Protein AF-A0A661X524-F1 (afdb_monomer_lite)

Sequence (261 aa):
MKRIFTFFLILIFTILSYCSFPERKVPPHRKAIILRRMHLPQIVIKDGTNHQFTFTNKIAGFFVGNSHRYNTSSFEGWTVNEVHIFQDYRIFKNGRELNRQNIRLFRYLPFRSERVYKDGTLERLTLMDSTNALLIALKAPHADDYYELQLTGLKFKRDALPGPDVPVTIRKIQGMEGKFLRIDYLPARKKMNLFLLRLVNSASPDTLKPHYLAHLDTLILKRQKRFRRLLNQYPFRIKNQRLQNALEWALISMDALVTHQ

Radius of gyration: 26.34 Å; chains: 1; bounding box: 39×76×83 Å

Structure (mmCIF, N/CA/C/O backbone):
data_AF-A0A661X524-F1
#
_entry.id   AF-A0A661X524-F1
#
loop_
_atom_site.group_PDB
_atom_site.id
_atom_site.type_symbol
_atom_site.label_atom_id
_atom_site.label_alt_id
_atom_site.label_comp_id
_atom_site.label_asym_id
_atom_site.label_entity_id
_atom_site.label_seq_id
_atom_site.pdbx_PDB_ins_code
_atom_site.Cartn_x
_atom_site.Cartn_y
_atom_site.Cartn_z
_atom_site.occupancy
_atom_site.B_iso_or_equiv
_atom_site.auth_seq_id
_atom_site.auth_comp_id
_atom_site.auth_asym_id
_atom_site.auth_atom_id
_atom_site.pdbx_PDB_model_num
ATOM 1 N N . MET A 1 1 ? 18.584 57.543 -58.653 1.00 55.66 1 MET A N 1
ATOM 2 C CA . MET A 1 1 ? 18.839 56.837 -57.373 1.00 55.66 1 MET A CA 1
ATOM 3 C C . MET A 1 1 ? 17.638 56.080 -56.791 1.00 55.66 1 MET A C 1
ATOM 5 O O . MET A 1 1 ? 17.855 54.989 -56.291 1.00 55.66 1 MET A O 1
ATOM 9 N N . LYS A 1 2 ? 16.381 56.554 -56.889 1.00 52.53 2 LYS A N 1
ATOM 10 C CA . LYS A 1 2 ? 15.217 55.849 -56.294 1.00 52.53 2 LYS A CA 1
ATOM 11 C C . LYS A 1 2 ? 14.874 54.472 -56.906 1.00 52.53 2 LYS A C 1
ATOM 13 O O . LYS A 1 2 ? 14.453 53.595 -56.172 1.00 52.53 2 LYS A O 1
ATOM 18 N N . ARG A 1 3 ? 15.099 54.246 -58.211 1.00 53.16 3 ARG A N 1
ATOM 19 C CA . ARG A 1 3 ? 14.738 52.978 -58.893 1.00 53.16 3 ARG A CA 1
ATOM 20 C C . ARG A 1 3 ? 15.649 51.782 -58.571 1.00 53.16 3 ARG A C 1
ATOM 22 O O . ARG A 1 3 ? 15.189 50.650 -58.617 1.00 53.16 3 ARG A O 1
ATOM 29 N N . ILE A 1 4 ? 16.912 52.026 -58.213 1.00 63.81 4 ILE A N 1
ATOM 30 C CA . ILE A 1 4 ? 17.871 50.961 -57.857 1.00 63.81 4 ILE A CA 1
ATOM 31 C C . ILE A 1 4 ? 17.563 50.414 -56.455 1.00 63.81 4 ILE A C 1
ATOM 33 O O . ILE A 1 4 ? 17.643 49.211 -56.226 1.00 63.81 4 ILE A O 1
ATOM 37 N N . PHE A 1 5 ? 17.109 51.278 -55.543 1.00 63.59 5 PHE A N 1
ATOM 38 C CA . PHE A 1 5 ? 16.736 50.883 -54.185 1.00 63.59 5 PHE A CA 1
ATOM 39 C C . PHE A 1 5 ? 15.477 50.000 -54.159 1.00 63.59 5 PHE A C 1
ATOM 41 O O . PHE A 1 5 ? 15.410 49.036 -53.403 1.00 63.59 5 PHE A O 1
ATOM 48 N N . THR A 1 6 ? 14.502 50.270 -55.036 1.00 68.25 6 THR A N 1
ATOM 49 C CA . THR A 1 6 ? 13.283 49.450 -55.151 1.00 68.25 6 THR A CA 1
ATOM 50 C C . THR A 1 6 ? 13.585 48.047 -55.679 1.00 68.25 6 THR A C 1
ATOM 52 O O . THR A 1 6 ? 13.021 47.077 -55.185 1.00 68.25 6 THR A O 1
ATOM 55 N N . PHE A 1 7 ? 14.519 47.920 -56.627 1.00 68.06 7 PHE A N 1
ATOM 56 C CA . PHE A 1 7 ? 14.946 46.616 -57.143 1.00 68.06 7 PHE A CA 1
ATOM 57 C C . PHE A 1 7 ? 15.671 45.782 -56.082 1.00 68.06 7 PHE A C 1
ATOM 59 O O . PHE A 1 7 ? 15.417 44.586 -55.961 1.00 68.06 7 PHE A O 1
ATOM 66 N N . PHE A 1 8 ? 16.515 46.418 -55.265 1.00 69.44 8 PHE A N 1
ATOM 67 C CA . PHE A 1 8 ? 17.221 45.736 -54.178 1.00 69.44 8 PHE A CA 1
ATOM 68 C C . PHE A 1 8 ? 16.263 45.255 -53.075 1.00 69.44 8 PHE A C 1
ATOM 70 O O . PHE A 1 8 ? 16.421 44.154 -52.551 1.00 69.44 8 PHE A O 1
ATOM 77 N N . LEU A 1 9 ? 15.221 46.040 -52.771 1.00 67.31 9 LEU A N 1
ATOM 78 C CA . LEU A 1 9 ? 14.208 45.678 -51.777 1.00 67.31 9 LEU A CA 1
ATOM 79 C C . LEU A 1 9 ? 13.341 44.489 -52.233 1.00 67.31 9 LEU A C 1
ATOM 81 O O . LEU A 1 9 ? 13.049 43.601 -51.433 1.00 67.31 9 LEU A O 1
ATOM 85 N N . ILE A 1 10 ? 12.972 44.445 -53.520 1.00 69.44 10 ILE A N 1
ATOM 86 C CA . ILE A 1 10 ? 12.208 43.331 -54.106 1.00 69.44 10 ILE A CA 1
ATOM 87 C C . ILE A 1 10 ? 13.060 42.055 -54.128 1.00 69.44 10 ILE A C 1
ATOM 89 O O . ILE A 1 10 ? 12.566 40.992 -53.755 1.00 69.44 10 ILE A O 1
ATOM 93 N N . LEU A 1 11 ? 14.350 42.165 -54.469 1.00 67.75 11 LEU A N 1
ATOM 94 C CA . LEU A 1 11 ? 15.270 41.025 -54.492 1.00 67.75 11 LEU A CA 1
ATOM 95 C C . LEU A 1 11 ? 15.461 40.413 -53.090 1.00 67.75 11 LEU A C 1
ATOM 97 O O . LEU A 1 11 ? 15.407 39.193 -52.930 1.00 67.75 11 LEU A O 1
ATOM 101 N N . ILE A 1 12 ? 15.605 41.250 -52.057 1.00 67.38 12 ILE A N 1
ATOM 102 C CA . ILE A 1 12 ? 15.722 40.800 -50.660 1.00 67.38 12 ILE A CA 1
ATOM 103 C C . ILE A 1 12 ? 14.433 40.113 -50.185 1.00 67.38 12 ILE A C 1
ATOM 105 O O . ILE A 1 12 ? 14.509 39.068 -49.539 1.00 67.38 12 ILE A O 1
ATOM 109 N N . PHE A 1 13 ? 13.253 40.624 -50.559 1.00 58.03 13 PHE A N 1
ATOM 110 C CA . PHE A 1 13 ? 11.976 39.976 -50.231 1.00 58.03 13 PHE A CA 1
ATOM 111 C C . PHE A 1 13 ? 11.796 38.625 -50.938 1.00 58.03 13 PHE A C 1
ATOM 113 O O . PHE A 1 13 ? 11.277 37.682 -50.333 1.00 58.03 13 PHE A O 1
ATOM 120 N N . THR A 1 14 ? 12.273 38.482 -52.179 1.00 58.97 14 THR A N 1
ATOM 121 C CA . THR A 1 14 ? 12.250 37.187 -52.881 1.00 58.97 14 THR A CA 1
ATOM 122 C C . THR A 1 14 ? 13.223 36.170 -52.282 1.00 58.97 14 THR A C 1
ATOM 124 O O . THR A 1 14 ? 12.878 34.994 -52.184 1.00 58.97 14 THR A O 1
ATOM 127 N N . ILE A 1 15 ? 14.391 36.606 -51.796 1.00 60.78 15 ILE A N 1
ATOM 128 C CA . ILE A 1 15 ? 15.368 35.719 -51.141 1.00 60.78 15 ILE A CA 1
ATOM 129 C C . ILE A 1 15 ? 14.869 35.291 -49.750 1.00 60.78 15 ILE A C 1
ATOM 131 O O . ILE A 1 15 ? 14.970 34.118 -49.398 1.00 60.78 15 ILE A O 1
ATOM 135 N N . LEU A 1 16 ? 14.248 36.196 -48.985 1.00 54.31 16 LEU A N 1
ATOM 136 C CA . LEU A 1 16 ? 13.634 35.864 -47.691 1.00 54.31 16 LEU A CA 1
ATOM 137 C C . LEU A 1 16 ? 12.424 34.925 -47.829 1.00 54.31 16 LEU A C 1
ATOM 139 O O . LEU A 1 16 ? 12.208 34.092 -46.953 1.00 54.31 16 LEU A O 1
ATOM 143 N N . SER A 1 17 ? 11.686 35.000 -48.941 1.00 52.94 17 SER A N 1
ATOM 144 C CA . SER A 1 17 ? 10.568 34.085 -49.230 1.00 52.94 17 SER A CA 1
ATOM 145 C C . SER A 1 17 ? 11.036 32.677 -49.625 1.00 52.94 17 SER A C 1
ATOM 147 O O . SER A 1 17 ? 10.332 31.708 -49.359 1.00 52.94 17 SER A O 1
ATOM 149 N N . TYR A 1 18 ? 12.240 32.543 -50.197 1.00 52.69 18 TYR A N 1
ATOM 150 C CA . TYR A 1 18 ? 12.872 31.245 -50.480 1.00 52.69 18 TYR A CA 1
ATOM 151 C C . TYR A 1 18 ? 13.539 30.603 -49.251 1.00 52.69 18 TYR A C 1
ATOM 153 O O . TYR A 1 18 ? 13.821 29.406 -49.260 1.00 52.69 18 TYR A O 1
ATOM 161 N N . CYS A 1 19 ? 13.726 31.362 -48.167 1.00 43.59 19 CYS A N 1
ATOM 162 C CA . CYS A 1 19 ? 14.104 30.849 -46.847 1.00 43.59 19 CYS A CA 1
ATOM 163 C C . CYS A 1 19 ? 12.887 30.409 -46.013 1.00 43.59 19 CYS A C 1
ATOM 165 O O . CYS A 1 19 ? 12.952 30.370 -44.781 1.00 43.59 19 CYS A O 1
ATOM 167 N N . SER A 1 20 ? 11.774 30.054 -46.664 1.00 44.12 20 SER A N 1
ATOM 168 C CA . SER A 1 20 ? 10.710 29.275 -46.040 1.00 44.12 20 SER A CA 1
ATOM 169 C C . SER A 1 20 ? 11.327 28.011 -45.445 1.00 44.12 20 SER A C 1
ATOM 171 O O . SER A 1 20 ? 11.839 27.159 -46.175 1.00 44.12 20 SER A O 1
ATOM 173 N N . PHE A 1 21 ? 11.317 27.932 -44.110 1.00 46.75 21 PHE A N 1
ATOM 174 C CA . PHE A 1 21 ? 11.674 26.744 -43.342 1.00 46.75 21 PHE A CA 1
ATOM 175 C C . PHE A 1 21 ? 11.160 25.502 -44.075 1.00 46.75 21 PHE A C 1
ATOM 177 O O . PHE A 1 21 ? 9.983 25.501 -44.449 1.00 46.75 21 PHE A O 1
ATOM 184 N N . PRO A 1 22 ? 11.986 24.457 -44.277 1.00 44.06 22 PRO A N 1
ATOM 185 C CA . PRO A 1 22 ? 11.478 23.219 -44.839 1.00 44.06 22 PRO A CA 1
ATOM 186 C C . PRO A 1 22 ? 10.280 22.817 -43.989 1.00 44.06 22 PRO A C 1
ATOM 188 O O . PRO A 1 22 ? 10.411 22.707 -42.764 1.00 44.06 22 PRO A O 1
ATOM 191 N N . GLU A 1 23 ? 9.116 22.676 -44.633 1.00 44.12 23 GLU A N 1
ATOM 192 C CA . GLU A 1 23 ? 7.924 22.099 -44.026 1.00 44.12 23 GLU A CA 1
ATOM 193 C C . GLU A 1 23 ? 8.395 20.963 -43.129 1.00 44.12 23 GLU A C 1
ATOM 195 O O . GLU A 1 23 ? 9.069 20.033 -43.593 1.00 44.12 23 GLU A O 1
ATOM 200 N N . ARG A 1 24 ? 8.120 21.066 -41.820 1.00 41.56 24 ARG A N 1
ATOM 201 C CA . ARG A 1 24 ? 8.308 19.934 -40.919 1.00 41.56 24 ARG A CA 1
ATOM 202 C C . ARG A 1 24 ? 7.536 18.804 -41.569 1.00 41.56 24 ARG A C 1
ATOM 204 O O . ARG A 1 24 ? 6.310 18.810 -41.508 1.00 41.56 24 ARG A O 1
ATOM 211 N N . LYS A 1 25 ? 8.251 17.868 -42.203 1.00 41.94 25 LYS A N 1
ATOM 212 C CA . LYS A 1 25 ? 7.672 16.626 -42.698 1.00 41.94 25 LYS A CA 1
ATOM 213 C C . LYS A 1 25 ? 6.871 16.090 -41.530 1.00 41.94 25 LYS A C 1
ATOM 215 O O . LYS A 1 25 ? 7.456 15.728 -40.505 1.00 41.94 25 LYS A O 1
ATOM 220 N N . VAL A 1 26 ? 5.546 16.140 -41.653 1.00 52.84 26 VAL A N 1
ATOM 221 C CA . VAL A 1 26 ? 4.649 15.507 -40.697 1.00 52.84 26 VAL A CA 1
ATOM 222 C C . VAL A 1 26 ? 5.194 14.090 -40.582 1.00 52.84 26 VAL A C 1
ATOM 224 O O . VAL A 1 26 ? 5.341 13.432 -41.619 1.00 52.84 26 VAL A O 1
ATOM 227 N N . PRO A 1 27 ? 5.641 13.652 -39.389 1.00 47.44 27 PRO A N 1
ATOM 228 C CA . PRO A 1 27 ? 6.242 12.339 -39.264 1.00 47.44 27 PRO A CA 1
ATOM 229 C C . PRO A 1 27 ? 5.248 11.349 -39.866 1.00 47.44 27 PRO A C 1
ATOM 231 O O . PRO A 1 27 ? 4.051 11.471 -39.581 1.00 47.44 27 PRO A O 1
ATOM 234 N N . PRO A 1 28 ? 5.703 10.431 -40.739 1.00 44.09 28 PRO A N 1
ATOM 235 C CA . PRO A 1 28 ? 4.802 9.534 -41.440 1.00 44.09 28 PRO A CA 1
ATOM 236 C C . PRO A 1 28 ? 3.893 8.901 -40.401 1.00 44.09 28 PRO A C 1
ATOM 238 O O . 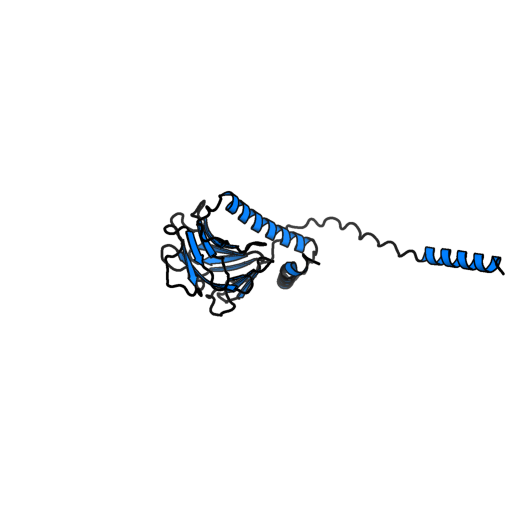PRO A 1 28 ? 4.394 8.446 -39.367 1.00 44.09 28 PRO A O 1
ATOM 241 N N . HIS A 1 29 ? 2.580 8.945 -40.659 1.00 47.88 29 HIS A N 1
ATOM 242 C CA . HIS A 1 29 ? 1.554 8.303 -39.846 1.00 47.88 29 HIS A CA 1
ATOM 243 C C . HIS A 1 29 ? 2.090 6.923 -39.472 1.00 47.88 29 HIS A C 1
ATOM 245 O O . HIS A 1 29 ? 2.128 6.014 -40.307 1.00 47.88 29 HIS A O 1
ATOM 251 N N . ARG A 1 30 ? 2.607 6.781 -38.242 1.00 49.00 30 ARG A N 1
ATOM 252 C CA . ARG A 1 30 ? 3.100 5.494 -37.769 1.00 49.00 30 ARG A CA 1
ATOM 253 C C . ARG A 1 30 ? 1.868 4.619 -37.820 1.00 49.00 30 ARG A C 1
ATOM 255 O O . ARG A 1 30 ? 0.940 4.851 -37.044 1.00 49.00 30 ARG A O 1
ATOM 262 N N . LYS A 1 31 ? 1.836 3.669 -38.768 1.00 38.16 31 LYS A N 1
ATOM 263 C CA . LYS A 1 31 ? 0.856 2.581 -38.773 1.00 38.16 31 LYS A CA 1
ATOM 264 C C . LYS A 1 31 ? 0.732 2.157 -37.325 1.00 38.16 31 LYS A C 1
ATOM 266 O O . LYS A 1 31 ? 1.766 1.896 -36.706 1.00 38.16 31 LYS A O 1
ATOM 271 N N . ALA A 1 32 ? -0.483 2.209 -36.784 1.00 40.53 32 ALA A N 1
ATOM 272 C CA . ALA A 1 32 ? -0.738 1.823 -35.413 1.00 40.53 32 ALA A CA 1
ATOM 273 C C . ALA A 1 32 ? -0.190 0.407 -35.261 1.00 40.53 32 ALA A C 1
ATOM 275 O O . ALA A 1 32 ? -0.803 -0.564 -35.700 1.00 40.53 32 ALA A O 1
ATOM 276 N N . ILE A 1 33 ? 1.025 0.299 -34.717 1.00 45.38 33 ILE A N 1
ATOM 277 C CA . ILE A 1 33 ? 1.566 -0.965 -34.265 1.00 45.38 33 ILE A CA 1
ATOM 278 C C . ILE A 1 33 ? 0.493 -1.412 -33.300 1.00 45.38 33 ILE A C 1
ATOM 280 O O . ILE A 1 33 ? 0.218 -0.690 -32.341 1.00 45.38 33 ILE A O 1
ATOM 284 N N . ILE A 1 34 ? -0.176 -2.519 -33.615 1.00 42.59 34 ILE A N 1
ATOM 285 C CA . ILE A 1 34 ? -1.155 -3.135 -32.732 1.00 42.59 34 ILE A CA 1
ATOM 286 C C . ILE A 1 34 ? -0.407 -3.333 -31.415 1.00 42.59 34 ILE A C 1
ATOM 288 O O . ILE A 1 34 ? 0.439 -4.222 -31.281 1.00 42.59 34 ILE A O 1
ATOM 292 N N . LEU A 1 35 ? -0.613 -2.391 -30.491 1.00 44.44 35 LEU A N 1
ATOM 293 C CA . LEU A 1 35 ? 0.109 -2.293 -29.237 1.00 44.44 35 LEU A CA 1
ATOM 294 C C . LEU A 1 35 ? -0.424 -3.447 -28.412 1.00 44.44 35 LEU A C 1
ATOM 296 O O . LEU A 1 35 ? -1.450 -3.340 -27.739 1.00 44.44 35 LEU A O 1
ATOM 300 N N . ARG A 1 36 ? 0.259 -4.590 -28.523 1.00 48.31 36 ARG A N 1
ATOM 301 C CA . ARG A 1 36 ? 0.133 -5.715 -27.601 1.00 48.31 36 ARG A CA 1
ATOM 302 C C . ARG A 1 36 ? 0.079 -5.087 -26.212 1.00 48.31 36 ARG A C 1
ATOM 304 O O . ARG A 1 36 ? 1.034 -4.393 -25.870 1.00 48.31 36 ARG A O 1
ATOM 311 N N . ARG A 1 37 ? -1.046 -5.234 -25.489 1.00 52.56 37 ARG A N 1
ATOM 312 C CA . ARG A 1 37 ? -1.281 -4.611 -24.170 1.00 52.56 37 ARG A CA 1
ATOM 313 C C . ARG A 1 37 ? 0.025 -4.639 -23.376 1.00 52.56 37 ARG A C 1
ATOM 315 O O . ARG A 1 37 ? 0.432 -5.713 -22.928 1.00 52.56 37 ARG A O 1
ATOM 322 N N . MET A 1 38 ? 0.700 -3.494 -23.258 1.00 62.09 38 MET A N 1
ATOM 323 C CA . MET A 1 38 ? 1.933 -3.441 -22.487 1.00 62.09 38 MET A CA 1
ATOM 324 C C . MET A 1 38 ? 1.551 -3.692 -21.035 1.00 62.09 38 MET A C 1
ATOM 326 O O . MET A 1 38 ? 0.717 -2.992 -20.449 1.00 62.09 38 MET A O 1
ATOM 330 N N . HIS A 1 39 ? 2.080 -4.789 -20.505 1.00 80.25 39 HIS A N 1
ATOM 331 C CA . HIS A 1 39 ? 1.954 -5.102 -19.096 1.00 80.25 39 HIS A CA 1
ATOM 332 C C . HIS A 1 39 ? 2.819 -4.093 -18.348 1.00 80.25 39 HIS A C 1
ATOM 334 O O . HIS A 1 39 ? 3.878 -3.715 -18.834 1.00 80.25 39 HIS A O 1
ATOM 340 N N . LEU A 1 40 ? 2.348 -3.616 -17.197 1.00 89.56 40 LEU A N 1
ATOM 341 C CA . LEU A 1 40 ? 3.175 -2.730 -16.385 1.00 89.56 40 LEU A CA 1
ATOM 342 C C . LEU A 1 40 ? 4.401 -3.514 -15.902 1.00 89.56 40 LEU A C 1
ATOM 344 O O . LEU A 1 40 ? 4.235 -4.687 -15.537 1.00 89.56 40 LEU A O 1
ATOM 348 N N . PRO A 1 41 ? 5.594 -2.896 -15.881 1.00 91.50 41 PRO A N 1
ATOM 349 C CA . PRO A 1 41 ? 6.781 -3.575 -15.400 1.00 91.50 41 PRO A CA 1
ATOM 350 C C . PRO A 1 41 ? 6.575 -3.964 -13.936 1.00 91.50 41 PRO A C 1
ATOM 352 O O . PRO A 1 41 ? 5.859 -3.299 -13.185 1.00 91.50 41 PRO A O 1
ATOM 355 N N . GLN A 1 42 ? 7.187 -5.068 -13.527 1.00 92.62 42 GLN A N 1
ATOM 356 C CA . GLN A 1 42 ? 7.127 -5.541 -12.149 1.00 92.62 42 GLN A CA 1
ATOM 357 C C . GLN A 1 42 ? 8.488 -6.065 -11.718 1.00 92.62 42 GLN A C 1
ATOM 359 O O . GLN A 1 42 ? 9.223 -6.643 -12.522 1.00 92.62 42 GLN A O 1
ATOM 364 N N . ILE A 1 43 ? 8.799 -5.882 -10.440 1.00 92.75 43 ILE A N 1
ATOM 365 C CA . ILE A 1 43 ? 9.938 -6.523 -9.784 1.00 92.75 43 ILE A CA 1
ATOM 366 C C . ILE A 1 43 ? 9.378 -7.608 -8.871 1.00 92.75 43 ILE A C 1
ATOM 368 O O . ILE A 1 43 ? 8.438 -7.366 -8.115 1.00 92.75 43 ILE A O 1
ATOM 372 N N . VAL A 1 44 ? 9.918 -8.817 -8.986 1.00 94.94 44 VAL A N 1
ATOM 373 C CA . VAL A 1 44 ? 9.427 -10.029 -8.322 1.00 94.94 44 VAL A CA 1
ATOM 374 C C . VAL A 1 44 ? 10.574 -10.579 -7.485 1.00 94.94 44 VAL A C 1
ATOM 376 O O . VAL A 1 44 ? 11.611 -10.924 -8.044 1.00 94.94 44 VAL A O 1
ATOM 379 N N . ILE A 1 45 ? 10.393 -10.660 -6.167 1.00 94.81 45 ILE A N 1
ATOM 380 C CA . ILE A 1 45 ? 11.427 -11.109 -5.223 1.00 94.81 45 ILE A CA 1
ATOM 381 C C . ILE A 1 45 ? 10.906 -12.336 -4.473 1.00 94.81 45 ILE A C 1
ATOM 383 O O . ILE A 1 45 ? 9.837 -12.283 -3.860 1.00 94.81 45 ILE A O 1
ATOM 387 N N . LYS A 1 46 ? 11.645 -13.447 -4.571 1.00 94.62 46 LYS A N 1
ATOM 388 C CA . LYS A 1 46 ? 11.288 -14.766 -4.009 1.00 94.62 46 LYS A CA 1
ATOM 389 C C . LYS A 1 46 ? 12.353 -15.353 -3.082 1.00 94.62 46 LYS A C 1
ATOM 391 O O . LYS A 1 46 ? 12.068 -16.302 -2.367 1.00 94.62 46 LYS A O 1
ATOM 396 N N . ASP A 1 47 ? 13.568 -14.826 -3.128 1.00 90.19 47 ASP A N 1
ATOM 397 C CA . ASP A 1 47 ? 14.755 -15.348 -2.443 1.00 90.19 47 ASP A CA 1
ATOM 398 C C . ASP A 1 47 ? 14.878 -14.868 -0.985 1.00 90.19 47 ASP A C 1
ATOM 400 O O . ASP A 1 47 ? 15.906 -15.073 -0.350 1.00 90.19 47 ASP A O 1
ATOM 404 N N . GLY A 1 48 ? 13.846 -14.209 -0.447 1.00 87.69 48 GLY A N 1
ATOM 405 C CA . GLY A 1 48 ? 13.851 -13.660 0.909 1.00 87.69 48 GLY A CA 1
ATOM 406 C C . GLY A 1 48 ? 14.700 -12.399 1.075 1.00 87.69 48 GLY A C 1
ATOM 407 O O . GLY A 1 48 ? 14.743 -11.841 2.173 1.00 87.69 48 GLY A O 1
ATOM 408 N N . THR A 1 49 ? 15.362 -11.918 0.015 1.00 93.00 49 THR A N 1
ATOM 409 C CA . THR A 1 49 ? 16.184 -10.708 0.104 1.00 93.00 49 THR A CA 1
ATOM 410 C C . THR A 1 49 ? 15.320 -9.474 0.336 1.00 93.00 49 THR A C 1
ATOM 412 O O . THR A 1 49 ? 14.238 -9.307 -0.234 1.00 93.00 49 THR A O 1
ATOM 415 N N . ASN A 1 50 ? 15.797 -8.567 1.187 1.00 95.38 50 ASN A N 1
ATOM 416 C CA . ASN A 1 50 ? 15.079 -7.333 1.456 1.00 95.38 50 ASN A CA 1
ATOM 417 C C . ASN A 1 50 ? 15.448 -6.230 0.460 1.00 95.38 50 ASN A C 1
ATOM 419 O O . ASN A 1 50 ? 16.593 -5.807 0.373 1.00 95.38 50 ASN A O 1
ATOM 423 N N . HIS A 1 51 ? 14.425 -5.690 -0.188 1.00 95.12 51 HIS A N 1
ATOM 424 C CA . HIS A 1 51 ? 14.485 -4.507 -1.044 1.00 95.12 51 HIS A CA 1
ATOM 425 C C . HIS A 1 51 ? 13.580 -3.412 -0.488 1.00 95.12 51 HIS A C 1
ATOM 427 O O . HIS A 1 51 ? 12.439 -3.697 -0.096 1.00 95.12 51 HIS A O 1
ATOM 433 N N . GLN A 1 52 ? 14.092 -2.183 -0.472 1.00 96.38 52 GLN A N 1
ATOM 434 C CA . GLN A 1 52 ? 13.318 -0.985 -0.165 1.00 96.38 52 GLN A CA 1
ATOM 435 C C . GLN A 1 52 ? 12.514 -0.558 -1.400 1.00 96.38 52 GLN A C 1
ATOM 437 O O . GLN A 1 52 ? 12.948 -0.741 -2.537 1.00 96.38 52 GLN A O 1
ATOM 442 N N . PHE A 1 53 ? 11.329 -0.001 -1.179 1.00 95.44 53 PHE A N 1
ATOM 443 C CA . PHE A 1 53 ? 10.470 0.537 -2.224 1.00 95.44 53 PHE A CA 1
ATOM 444 C C . PHE A 1 53 ? 9.830 1.844 -1.771 1.00 95.44 53 PHE A C 1
ATOM 446 O O . PHE A 1 53 ? 9.603 2.054 -0.578 1.00 95.44 53 PHE A O 1
ATOM 453 N N . THR A 1 54 ? 9.464 2.680 -2.742 1.00 95.31 54 THR A N 1
ATOM 454 C CA . THR A 1 54 ? 8.824 3.968 -2.474 1.00 95.31 54 THR A CA 1
ATOM 455 C C . THR A 1 54 ? 7.583 4.150 -3.336 1.00 95.31 54 THR A C 1
ATOM 457 O O . THR A 1 54 ? 7.554 3.777 -4.511 1.00 95.31 54 THR A O 1
ATOM 460 N N . PHE A 1 55 ? 6.546 4.746 -2.760 1.00 94.88 55 PHE A N 1
ATOM 461 C CA . PHE A 1 55 ? 5.400 5.270 -3.493 1.00 94.88 55 PHE A CA 1
ATOM 462 C C . PHE A 1 55 ? 5.244 6.756 -3.215 1.00 94.88 55 PHE A C 1
ATOM 464 O O . PHE A 1 55 ? 5.494 7.207 -2.110 1.00 94.88 55 PHE A O 1
ATOM 471 N N . THR A 1 56 ? 4.765 7.502 -4.204 1.00 92.88 56 THR A N 1
ATOM 472 C CA . THR A 1 56 ? 4.316 8.889 -4.051 1.00 92.88 56 THR A CA 1
ATOM 473 C C . THR A 1 56 ? 2.841 8.994 -4.432 1.00 92.88 56 THR A C 1
ATOM 475 O O . THR A 1 56 ? 2.369 8.230 -5.287 1.00 92.88 56 THR A O 1
ATOM 478 N N . ASN A 1 57 ? 2.125 9.924 -3.798 1.00 91.56 57 ASN A N 1
ATOM 479 C CA . ASN A 1 57 ? 0.779 10.335 -4.198 1.00 91.56 57 ASN A CA 1
ATOM 480 C C . ASN A 1 57 ? 0.780 11.441 -5.268 1.00 91.56 57 ASN A C 1
ATOM 482 O O . ASN A 1 57 ? -0.287 11.938 -5.623 1.00 91.56 57 ASN A O 1
ATOM 486 N N . LYS A 1 58 ? 1.963 11.822 -5.776 1.00 88.62 58 LYS A N 1
ATOM 487 C CA . LYS A 1 58 ? 2.173 12.837 -6.822 1.00 88.62 58 LYS A CA 1
ATOM 488 C C . LYS A 1 58 ? 1.776 14.265 -6.428 1.00 88.62 58 LYS A C 1
ATOM 490 O O . LYS A 1 58 ? 1.660 15.109 -7.305 1.00 88.62 58 LYS A O 1
ATOM 495 N N . ILE A 1 59 ? 1.583 14.532 -5.137 1.00 87.69 59 ILE A N 1
ATOM 496 C CA . ILE A 1 59 ? 1.368 15.890 -4.624 1.00 87.69 59 ILE A CA 1
ATOM 497 C C . ILE A 1 59 ? 2.382 16.224 -3.529 1.00 87.69 59 ILE A C 1
ATOM 499 O O . ILE A 1 59 ? 3.235 17.076 -3.722 1.00 87.69 59 ILE A O 1
ATOM 503 N N . ALA A 1 60 ? 2.329 15.524 -2.400 1.00 86.94 60 ALA A N 1
ATOM 504 C CA . ALA A 1 60 ? 2.971 15.973 -1.164 1.00 86.94 60 ALA A CA 1
ATOM 505 C C . ALA A 1 60 ? 3.341 14.830 -0.209 1.00 86.94 60 ALA A C 1
ATOM 507 O O . ALA A 1 60 ? 3.954 15.050 0.834 1.00 86.94 60 ALA A O 1
ATOM 508 N N . GLY A 1 61 ? 2.910 13.609 -0.529 1.00 92.62 61 GLY A N 1
ATOM 509 C CA . GLY A 1 61 ? 3.054 12.440 0.316 1.00 92.62 61 GLY A CA 1
ATOM 510 C C . GLY A 1 61 ? 3.843 11.335 -0.360 1.00 92.62 61 GLY A C 1
ATOM 511 O O . GLY A 1 61 ? 3.682 11.065 -1.558 1.00 92.62 61 GLY A O 1
ATOM 512 N N . PHE A 1 62 ? 4.658 10.655 0.433 1.00 95.06 62 PHE A N 1
ATOM 513 C CA . PHE A 1 62 ? 5.385 9.471 0.012 1.00 95.06 62 PHE A CA 1
ATOM 514 C C . PHE A 1 62 ? 5.399 8.410 1.108 1.00 95.06 62 PHE A C 1
ATOM 516 O O . PHE A 1 62 ? 5.368 8.713 2.298 1.00 95.06 62 PHE A O 1
ATOM 523 N N . PHE A 1 63 ? 5.422 7.151 0.688 1.00 97.31 63 PHE A N 1
ATOM 524 C CA . PHE A 1 63 ? 5.559 5.995 1.558 1.00 97.31 63 PHE A CA 1
ATOM 525 C C . PHE A 1 63 ? 6.844 5.256 1.203 1.00 97.31 63 PHE A C 1
ATOM 527 O O . PHE A 1 63 ? 6.964 4.796 0.067 1.00 97.31 63 PHE A O 1
ATOM 534 N N . VAL A 1 64 ? 7.762 5.119 2.156 1.00 97.88 64 VAL A N 1
ATOM 535 C CA . VAL A 1 64 ? 8.970 4.290 2.031 1.00 97.88 64 VAL A CA 1
ATOM 536 C C . VAL A 1 64 ? 8.769 3.016 2.843 1.00 97.88 64 VAL A C 1
ATOM 538 O O . VAL A 1 64 ? 8.445 3.066 4.029 1.00 97.88 64 VAL A O 1
ATOM 541 N N . GLY A 1 65 ? 8.952 1.859 2.216 1.00 97.50 65 GLY A N 1
ATOM 542 C CA . GLY A 1 65 ? 8.746 0.566 2.857 1.00 97.50 65 GLY A CA 1
ATOM 543 C C . GLY A 1 65 ? 9.786 -0.468 2.468 1.00 97.50 65 GLY A C 1
ATOM 544 O O . GLY A 1 65 ? 10.542 -0.301 1.515 1.00 97.50 65 GLY A O 1
ATOM 545 N N . ASN A 1 66 ? 9.784 -1.576 3.199 1.00 97.69 66 ASN A N 1
ATOM 546 C CA . ASN A 1 66 ? 10.657 -2.716 2.960 1.00 97.69 66 ASN A CA 1
ATOM 547 C C . ASN A 1 66 ? 9.846 -3.966 2.598 1.00 97.69 66 ASN A C 1
ATOM 549 O O . ASN A 1 66 ? 8.734 -4.179 3.089 1.00 97.69 66 ASN A O 1
ATOM 553 N N . SER A 1 67 ? 10.382 -4.799 1.710 1.00 96.56 67 SER A N 1
ATOM 554 C CA . SER A 1 67 ? 9.687 -6.003 1.229 1.00 96.56 67 SER A CA 1
ATOM 555 C C . SER A 1 67 ? 9.579 -7.101 2.291 1.00 96.56 67 SER A C 1
ATOM 557 O O . SER A 1 67 ? 8.469 -7.592 2.501 1.00 96.56 67 SER A O 1
ATOM 559 N N . HIS A 1 68 ? 10.675 -7.438 2.983 1.00 95.50 68 HIS A N 1
ATOM 560 C CA . HIS A 1 68 ? 10.757 -8.600 3.891 1.00 95.50 68 HIS A CA 1
ATOM 561 C C . HIS A 1 68 ? 11.018 -8.239 5.358 1.00 95.50 68 HIS A C 1
ATOM 563 O O . HIS A 1 68 ? 10.795 -9.065 6.242 1.00 95.50 68 HIS A O 1
ATOM 569 N N . ARG A 1 69 ? 11.463 -7.009 5.640 1.00 95.31 69 ARG A N 1
ATOM 570 C CA . ARG A 1 69 ? 11.636 -6.508 7.011 1.00 95.31 69 ARG A CA 1
ATOM 571 C C . ARG A 1 69 ? 10.615 -5.434 7.369 1.00 95.31 69 ARG A C 1
ATOM 573 O O . ARG A 1 69 ? 9.935 -4.870 6.508 1.00 95.31 69 ARG A O 1
ATOM 580 N N . TYR A 1 70 ? 10.530 -5.158 8.661 1.00 95.81 70 TYR A N 1
ATOM 581 C CA . TYR A 1 70 ? 9.872 -3.963 9.166 1.00 95.81 70 TYR A CA 1
ATOM 582 C C . TYR A 1 70 ? 10.778 -2.746 8.982 1.00 95.81 70 TYR A C 1
ATOM 584 O O . TYR A 1 70 ? 12.006 -2.867 8.962 1.00 95.81 70 TYR A O 1
ATOM 592 N N . ASN A 1 71 ? 10.158 -1.586 8.827 1.00 96.12 71 ASN A N 1
ATOM 593 C CA . ASN A 1 71 ? 10.827 -0.303 8.820 1.00 96.12 71 ASN A CA 1
ATOM 594 C C . ASN A 1 71 ? 11.420 -0.035 10.210 1.00 96.12 71 ASN A C 1
ATOM 596 O O . ASN A 1 71 ? 10.790 -0.296 11.237 1.00 96.12 71 ASN A O 1
ATOM 600 N N . THR A 1 72 ? 12.643 0.476 10.226 1.00 92.00 72 THR A N 1
ATOM 601 C CA . THR A 1 72 ? 13.444 0.720 11.435 1.00 92.00 72 THR A CA 1
ATOM 602 C C . THR A 1 72 ? 14.041 2.120 11.467 1.00 92.00 72 THR A C 1
ATOM 604 O O . THR A 1 72 ? 14.402 2.595 12.539 1.00 92.00 72 THR A O 1
ATOM 607 N N . SER A 1 73 ? 14.143 2.795 10.322 1.00 90.50 73 SER A N 1
ATOM 608 C CA . SER A 1 73 ? 14.742 4.130 10.225 1.00 90.50 73 SER A CA 1
ATOM 609 C C . SER A 1 73 ? 13.683 5.234 10.298 1.00 90.50 73 SER A C 1
ATOM 611 O O . SER A 1 73 ? 12.511 4.995 10.019 1.00 90.50 73 SER A O 1
ATOM 613 N N . SER A 1 74 ? 14.094 6.452 10.658 1.00 85.31 74 SER A N 1
ATOM 614 C CA . SER A 1 74 ? 13.205 7.613 10.850 1.00 85.31 74 SER A CA 1
ATOM 615 C C . SER A 1 74 ? 12.621 8.194 9.558 1.00 85.31 74 SER A C 1
ATOM 617 O O . SER A 1 74 ? 11.618 8.895 9.603 1.00 85.31 74 SER A O 1
ATOM 619 N N . PHE A 1 75 ? 13.242 7.917 8.410 1.00 88.69 75 PHE A N 1
ATOM 620 C CA . PHE A 1 75 ? 12.762 8.346 7.092 1.00 88.69 75 PHE A CA 1
ATOM 621 C C . PHE A 1 75 ? 11.854 7.302 6.418 1.00 88.69 75 PHE A C 1
ATOM 623 O O . PHE A 1 75 ? 11.292 7.562 5.354 1.00 88.69 75 PHE A O 1
ATOM 630 N N . GLU A 1 76 ? 11.741 6.106 7.002 1.00 96.06 76 GLU A N 1
ATOM 631 C CA . GLU A 1 76 ? 10.891 5.033 6.496 1.00 96.06 76 GLU A CA 1
ATOM 632 C C . GLU A 1 76 ? 9.474 5.169 7.052 1.00 96.06 76 GLU A C 1
ATOM 634 O O . GLU A 1 76 ? 9.303 5.523 8.211 1.00 96.06 76 GLU A O 1
ATOM 639 N N . GLY A 1 77 ? 8.461 4.838 6.252 1.00 96.75 77 GLY A N 1
ATOM 640 C CA . GLY A 1 77 ? 7.052 4.969 6.616 1.00 96.75 77 GLY A CA 1
ATOM 641 C C . GLY A 1 77 ? 6.314 5.973 5.745 1.00 96.75 77 GLY A C 1
ATOM 642 O O . GLY A 1 77 ? 6.719 6.234 4.610 1.00 96.75 77 GLY A O 1
ATOM 643 N N . TRP A 1 78 ? 5.198 6.499 6.250 1.00 96.50 78 TRP A N 1
ATOM 644 C CA . TRP A 1 78 ? 4.376 7.465 5.527 1.00 96.50 78 TRP A CA 1
ATOM 645 C C . TRP A 1 78 ? 4.682 8.890 5.975 1.00 96.50 78 TRP A C 1
ATOM 647 O O . TRP A 1 78 ? 4.507 9.219 7.145 1.00 96.50 78 TRP A O 1
ATOM 657 N N . THR A 1 79 ? 5.060 9.746 5.032 1.00 94.94 79 THR A N 1
ATOM 658 C CA . THR A 1 79 ? 5.285 11.177 5.259 1.00 94.94 79 THR A CA 1
ATOM 659 C C . THR A 1 79 ? 4.393 11.983 4.322 1.00 94.94 79 THR A C 1
ATOM 661 O O . THR A 1 79 ? 4.231 11.617 3.155 1.00 94.94 79 THR A O 1
ATOM 664 N N . VAL A 1 80 ? 3.799 13.068 4.823 1.00 93.75 80 VAL A N 1
ATOM 665 C CA . VAL A 1 80 ? 2.959 13.999 4.052 1.00 93.75 80 VAL A CA 1
ATOM 666 C C . VAL A 1 80 ? 3.261 15.426 4.490 1.00 93.75 80 VAL A C 1
ATOM 668 O O . VAL A 1 80 ? 3.202 15.703 5.683 1.00 93.75 80 VAL A O 1
ATOM 671 N N . ASN A 1 81 ? 3.528 16.335 3.544 1.00 91.31 81 ASN A N 1
ATOM 672 C CA . ASN A 1 81 ? 3.884 17.733 3.841 1.00 91.31 81 ASN A CA 1
ATOM 673 C C . ASN A 1 81 ? 4.994 17.827 4.901 1.00 91.31 81 ASN A C 1
ATOM 675 O O . ASN A 1 81 ? 4.837 18.527 5.894 1.00 91.31 81 ASN A O 1
ATOM 679 N N . GLU A 1 82 ? 6.057 17.034 4.732 1.00 90.44 82 GLU A N 1
ATOM 680 C CA . GLU A 1 82 ? 7.204 16.958 5.657 1.00 90.44 82 GLU A CA 1
ATOM 681 C C . GLU A 1 82 ? 6.880 16.442 7.070 1.00 90.44 82 GLU A C 1
ATOM 683 O O . GLU A 1 82 ? 7.782 16.250 7.882 1.00 90.44 82 GLU A O 1
ATOM 688 N N . VAL A 1 83 ? 5.620 16.108 7.357 1.00 91.38 83 VAL A N 1
ATOM 689 C CA . VAL A 1 83 ? 5.227 15.497 8.623 1.00 91.38 83 VAL A CA 1
ATOM 690 C C . VAL A 1 83 ? 5.234 13.983 8.494 1.00 91.38 83 VAL A C 1
ATOM 692 O O . VAL A 1 83 ? 4.532 13.395 7.665 1.00 91.38 83 VAL A O 1
ATOM 695 N N . HIS A 1 84 ? 6.033 13.343 9.345 1.00 92.50 84 HIS A N 1
ATOM 696 C CA . HIS A 1 84 ? 6.091 11.895 9.450 1.00 92.50 84 HIS A CA 1
ATOM 697 C C . HIS A 1 84 ? 4.842 11.369 10.169 1.00 92.50 84 HIS A C 1
ATOM 699 O O . HIS A 1 84 ? 4.655 11.593 11.365 1.00 92.50 84 HIS A O 1
ATOM 705 N N . ILE A 1 85 ? 3.962 10.700 9.422 1.00 92.38 85 ILE A N 1
ATOM 706 C CA . ILE A 1 85 ? 2.652 10.259 9.902 1.00 92.38 85 ILE A CA 1
ATOM 707 C C . ILE A 1 85 ? 2.786 8.995 10.743 1.00 92.38 85 ILE A C 1
ATOM 709 O O . ILE A 1 85 ? 2.238 8.960 11.834 1.00 92.38 85 ILE A O 1
ATOM 713 N N . PHE A 1 86 ? 3.474 7.964 10.245 1.00 92.69 86 PHE A N 1
ATOM 714 C CA . PHE A 1 86 ? 3.785 6.731 10.976 1.00 92.69 86 PHE A CA 1
ATOM 715 C C . PHE A 1 86 ? 4.969 6.007 10.316 1.00 92.69 86 PHE A C 1
ATOM 717 O O . PHE A 1 86 ? 5.183 6.153 9.109 1.00 92.69 86 PHE A O 1
ATOM 724 N N . GLN A 1 87 ? 5.686 5.177 11.078 1.00 94.31 87 GLN A N 1
ATOM 725 C CA . GLN A 1 87 ? 6.914 4.512 10.622 1.00 94.31 87 GLN A CA 1
ATOM 726 C C . GLN A 1 87 ? 6.646 3.184 9.907 1.00 94.31 87 GLN A C 1
ATOM 728 O O . GLN A 1 87 ? 7.210 2.906 8.849 1.00 94.31 87 GLN A O 1
ATOM 733 N N . ASP A 1 88 ? 5.783 2.338 10.469 1.00 95.19 88 ASP A N 1
ATOM 734 C CA . ASP A 1 88 ? 5.378 1.078 9.845 1.00 95.19 88 ASP A CA 1
ATOM 735 C C . ASP A 1 88 ? 3.978 0.634 10.283 1.00 95.19 88 ASP A C 1
ATOM 737 O O . ASP A 1 88 ? 3.304 1.293 11.075 1.00 95.19 88 ASP A O 1
ATOM 741 N N . TYR A 1 89 ? 3.553 -0.518 9.774 1.00 94.69 89 TYR A N 1
ATOM 742 C CA . TYR A 1 89 ? 2.367 -1.226 10.213 1.00 94.69 89 TYR A CA 1
ATOM 743 C C . TYR A 1 89 ? 2.610 -2.726 10.392 1.00 94.69 89 TYR A C 1
ATOM 745 O O . TYR A 1 89 ? 3.440 -3.341 9.717 1.00 94.69 89 TYR A O 1
ATOM 753 N N . ARG A 1 90 ? 1.820 -3.337 11.270 1.00 94.69 90 ARG A N 1
ATOM 754 C CA . ARG A 1 90 ? 1.741 -4.784 11.471 1.00 94.69 90 ARG A CA 1
ATOM 755 C C . ARG A 1 90 ? 0.316 -5.240 11.231 1.00 94.69 90 ARG A C 1
ATOM 757 O O . ARG A 1 90 ? -0.627 -4.524 11.557 1.00 94.69 90 ARG A O 1
ATOM 764 N N . ILE A 1 91 ? 0.183 -6.419 10.644 1.00 95.25 91 ILE A N 1
ATOM 765 C CA . ILE A 1 91 ? -1.109 -7.017 10.328 1.00 95.25 91 ILE A CA 1
ATOM 766 C C . ILE A 1 91 ? -1.220 -8.290 11.143 1.00 95.25 91 ILE A C 1
ATOM 768 O O . ILE A 1 91 ? -0.344 -9.150 11.055 1.00 95.25 91 ILE A O 1
ATOM 772 N N . PHE A 1 92 ? -2.293 -8.411 11.908 1.00 94.69 92 PHE A N 1
ATOM 773 C CA . PHE A 1 92 ? -2.612 -9.620 12.651 1.00 94.69 92 PHE A CA 1
ATOM 774 C C . PHE A 1 92 ? -3.779 -10.301 11.959 1.00 94.69 92 PHE A C 1
ATOM 776 O O . PHE A 1 92 ? -4.764 -9.653 11.628 1.00 94.69 92 PHE A O 1
ATOM 783 N N . LYS A 1 93 ? -3.641 -11.597 11.700 1.00 93.62 93 LYS A N 1
ATOM 784 C CA . LYS A 1 93 ? -4.678 -12.470 11.164 1.00 93.62 93 LYS A CA 1
ATOM 785 C C . LYS A 1 93 ? -5.102 -13.418 12.275 1.00 93.62 93 LYS A C 1
ATOM 787 O O . LYS A 1 93 ? -4.267 -14.189 12.750 1.00 93.62 93 LYS A O 1
ATOM 792 N N . ASN A 1 94 ? -6.366 -13.377 12.680 1.00 92.94 94 ASN A N 1
ATOM 793 C CA . ASN A 1 94 ? -6.887 -14.209 13.773 1.00 92.94 94 ASN A CA 1
ATOM 794 C C . ASN A 1 94 ? -6.002 -14.127 15.042 1.00 92.94 94 ASN A C 1
ATOM 796 O O . ASN A 1 94 ? -5.575 -15.145 15.590 1.00 92.94 94 ASN A O 1
ATOM 800 N N . GLY A 1 95 ? -5.596 -12.907 15.416 1.00 91.94 95 GLY A N 1
ATOM 801 C CA . GLY A 1 95 ? -4.691 -12.631 16.542 1.00 91.94 95 GLY A CA 1
ATOM 802 C C . GLY A 1 95 ? -3.205 -12.974 16.325 1.00 91.94 95 GLY A C 1
ATOM 803 O O . GLY A 1 95 ? -2.378 -12.671 17.183 1.00 91.94 95 GLY A O 1
ATOM 804 N N . ARG A 1 96 ? -2.815 -13.577 15.191 1.00 94.31 96 ARG A N 1
ATOM 805 C CA . ARG A 1 96 ? -1.415 -13.934 14.881 1.00 94.31 96 ARG A CA 1
ATOM 806 C C . ARG A 1 96 ? -0.798 -12.974 13.872 1.00 94.31 96 ARG A C 1
ATOM 808 O O . ARG A 1 96 ? -1.369 -12.729 12.815 1.00 94.31 96 ARG A O 1
ATOM 815 N N . GLU A 1 97 ? 0.397 -12.462 14.156 1.00 94.94 97 GLU A N 1
ATOM 816 C CA . GLU A 1 97 ? 1.078 -11.529 13.253 1.00 94.94 97 GLU A CA 1
ATOM 817 C C . GLU A 1 97 ? 1.470 -12.191 11.918 1.00 94.94 97 GLU A C 1
ATOM 819 O O . GLU A 1 97 ? 2.122 -13.239 11.871 1.00 94.94 97 GLU A O 1
ATOM 824 N N . LEU A 1 98 ? 1.131 -11.529 10.812 1.00 95.44 98 LEU A N 1
ATOM 825 C CA . LEU A 1 98 ? 1.624 -11.853 9.481 1.00 95.44 98 LEU A CA 1
ATOM 826 C C . LEU A 1 98 ? 3.071 -11.365 9.314 1.00 95.44 98 LEU A C 1
ATOM 828 O O . LEU A 1 98 ? 3.332 -10.261 8.828 1.00 95.44 98 LEU A O 1
ATOM 832 N N . ASN A 1 99 ? 4.025 -12.218 9.684 1.00 94.44 99 ASN A N 1
ATOM 833 C CA . ASN A 1 99 ? 5.452 -11.903 9.616 1.00 94.44 99 ASN A CA 1
ATOM 834 C C . ASN A 1 99 ? 5.950 -11.754 8.161 1.00 94.44 99 ASN A C 1
ATOM 836 O O . ASN A 1 99 ? 5.891 -12.700 7.369 1.00 94.44 99 ASN A O 1
ATOM 840 N N . ARG A 1 100 ? 6.499 -10.579 7.822 1.00 94.44 100 ARG A N 1
ATOM 841 C CA . ARG A 1 100 ? 7.031 -10.245 6.482 1.00 94.44 100 ARG A CA 1
ATOM 842 C C . ARG A 1 100 ? 8.243 -11.083 6.057 1.00 94.44 100 ARG A C 1
ATOM 844 O O . ARG A 1 100 ? 8.491 -11.206 4.862 1.00 94.44 100 ARG A O 1
ATOM 851 N N . GLN A 1 101 ? 8.946 -11.710 6.998 1.00 91.31 101 GLN A N 1
ATOM 852 C CA . GLN A 1 101 ? 10.013 -12.674 6.701 1.00 91.31 101 GLN A CA 1
ATOM 853 C C . GLN A 1 101 ? 9.456 -14.016 6.198 1.00 91.31 101 GLN A C 1
ATOM 855 O O . GLN A 1 101 ? 10.162 -14.788 5.557 1.00 91.31 101 GLN A O 1
ATOM 860 N N . ASN A 1 102 ? 8.169 -14.287 6.440 1.00 91.00 102 ASN A N 1
ATOM 861 C CA . ASN A 1 102 ? 7.483 -15.523 6.064 1.00 91.00 102 ASN A CA 1
ATOM 862 C C . ASN A 1 102 ? 6.586 -15.355 4.827 1.00 91.00 102 ASN A C 1
ATOM 864 O O . ASN A 1 102 ? 5.516 -15.967 4.726 1.00 91.00 102 ASN A O 1
ATOM 868 N N . ILE A 1 103 ? 7.025 -14.551 3.859 1.00 96.12 103 ILE A N 1
ATOM 869 C CA . ILE A 1 103 ? 6.345 -14.411 2.569 1.00 96.12 103 ILE A CA 1
ATOM 870 C C . ILE A 1 103 ? 6.898 -15.397 1.534 1.00 96.12 103 ILE A C 1
ATOM 872 O O . ILE A 1 103 ? 8.065 -15.770 1.557 1.00 96.12 103 ILE A O 1
ATOM 876 N N . ARG A 1 104 ? 6.037 -15.847 0.619 1.00 95.69 104 ARG A N 1
ATOM 877 C CA . ARG A 1 104 ? 6.413 -16.629 -0.572 1.00 95.69 104 ARG A CA 1
ATOM 878 C C . ARG A 1 104 ? 6.938 -15.740 -1.689 1.00 95.69 104 ARG A C 1
ATOM 880 O O . ARG A 1 104 ? 7.714 -16.187 -2.528 1.00 95.69 104 ARG A O 1
ATOM 887 N N . LEU A 1 105 ? 6.403 -14.524 -1.774 1.00 96.44 105 LEU A N 1
ATOM 888 C CA . LEU A 1 105 ? 6.674 -13.618 -2.874 1.00 96.44 105 LEU A CA 1
ATOM 889 C C . LEU A 1 105 ? 6.354 -12.177 -2.489 1.00 96.44 105 LEU A C 1
ATOM 891 O O . LEU A 1 105 ? 5.269 -11.901 -1.971 1.00 96.44 105 LEU A O 1
ATOM 895 N N . PHE A 1 106 ? 7.240 -11.267 -2.882 1.00 98.25 106 PHE A N 1
ATOM 896 C CA . PHE A 1 106 ? 6.951 -9.843 -2.986 1.00 98.25 106 PHE A CA 1
ATOM 897 C C . PHE A 1 106 ? 6.893 -9.413 -4.457 1.00 98.25 106 PHE A C 1
ATOM 899 O O . PHE A 1 106 ? 7.767 -9.775 -5.250 1.00 98.25 106 PHE A O 1
ATOM 906 N N . ARG A 1 107 ? 5.875 -8.630 -4.832 1.00 97.44 107 ARG A N 1
ATOM 907 C CA . ARG A 1 107 ? 5.808 -7.948 -6.133 1.00 97.44 107 ARG A CA 1
ATOM 908 C C . ARG A 1 107 ? 5.765 -6.446 -5.932 1.00 97.44 107 ARG A C 1
ATOM 910 O O . ARG A 1 107 ? 4.900 -5.934 -5.226 1.00 97.44 107 ARG A O 1
ATOM 917 N N . TYR A 1 108 ? 6.641 -5.741 -6.627 1.00 95.81 108 TYR A N 1
ATOM 918 C CA . TYR A 1 108 ? 6.602 -4.293 -6.732 1.00 95.81 108 TYR A CA 1
ATOM 919 C C . TYR A 1 108 ? 6.074 -3.910 -8.107 1.00 95.81 108 TYR A C 1
ATOM 921 O O . TYR A 1 108 ? 6.688 -4.239 -9.124 1.00 95.81 108 TYR A O 1
ATOM 929 N N . LEU A 1 109 ? 4.917 -3.249 -8.130 1.00 95.00 109 LEU A N 1
ATOM 930 C CA . LEU A 1 109 ? 4.327 -2.654 -9.322 1.00 95.00 109 LEU A CA 1
ATOM 931 C C . LEU A 1 109 ? 4.348 -1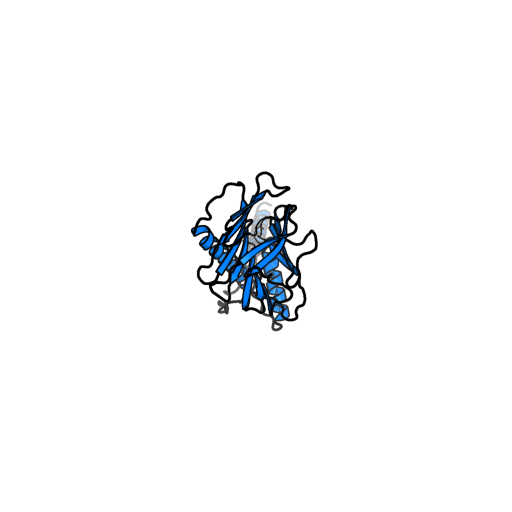.125 -9.183 1.00 95.00 109 LEU A C 1
ATOM 933 O O . LEU A 1 109 ? 4.274 -0.617 -8.065 1.00 95.00 109 LEU A O 1
ATOM 937 N N . PRO A 1 110 ? 4.332 -0.355 -10.283 1.00 93.06 110 PRO A N 1
ATOM 938 C CA . PR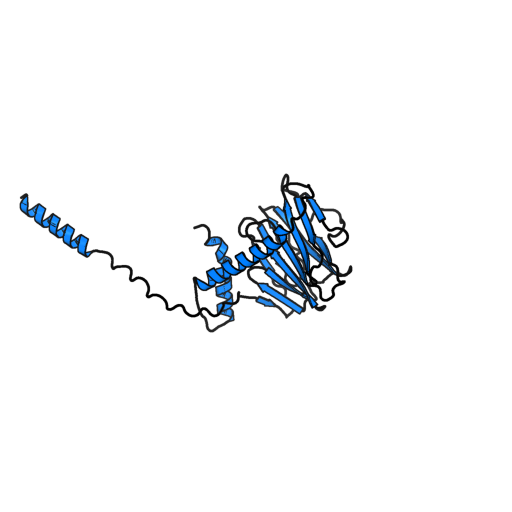O A 1 110 ? 4.455 1.105 -10.210 1.00 93.06 110 PRO A CA 1
ATOM 939 C C . PRO A 1 110 ? 3.347 1.831 -9.428 1.00 93.06 110 PRO A C 1
ATOM 941 O O . PRO A 1 110 ? 3.466 3.004 -9.067 1.00 93.06 110 PRO A O 1
ATOM 944 N N . PHE A 1 111 ? 2.230 1.148 -9.188 1.00 93.00 111 PHE A N 1
ATOM 945 C CA . PHE A 1 111 ? 1.074 1.685 -8.480 1.00 93.00 111 PHE A CA 1
ATOM 946 C C . PHE A 1 111 ? 0.829 1.036 -7.118 1.00 93.00 111 PHE A C 1
ATOM 948 O O . PHE A 1 111 ? 0.039 1.586 -6.365 1.00 93.00 111 PHE A O 1
ATOM 955 N N . ARG A 1 112 ? 1.445 -0.112 -6.805 1.00 95.94 112 ARG A N 1
ATOM 956 C CA . ARG A 1 112 ? 1.225 -0.831 -5.541 1.00 95.94 112 ARG A CA 1
ATOM 957 C C . ARG A 1 112 ? 2.295 -1.880 -5.283 1.00 95.94 112 ARG A C 1
ATOM 959 O O . ARG A 1 112 ? 2.919 -2.373 -6.222 1.00 95.94 112 ARG A O 1
ATOM 966 N N . SER A 1 113 ? 2.439 -2.292 -4.033 1.00 97.75 113 SER A N 1
ATOM 967 C CA . SER A 1 113 ? 3.172 -3.509 -3.688 1.00 97.75 113 SER A CA 1
ATOM 968 C C . SER A 1 113 ? 2.210 -4.644 -3.356 1.00 97.75 113 SER A C 1
ATOM 970 O O . SER A 1 113 ? 1.048 -4.414 -3.014 1.00 97.75 113 SER A O 1
ATOM 972 N N . GLU A 1 114 ? 2.689 -5.877 -3.494 1.00 98.12 114 GLU A N 1
ATOM 973 C CA . GLU A 1 114 ? 1.966 -7.086 -3.117 1.00 98.12 114 GLU A CA 1
ATOM 974 C C . GLU A 1 114 ? 2.875 -8.020 -2.312 1.00 98.12 114 GLU A C 1
ATOM 976 O O . GLU A 1 114 ? 3.982 -8.328 -2.756 1.00 98.12 114 GLU A O 1
ATOM 981 N N . ARG A 1 115 ? 2.395 -8.518 -1.169 1.00 98.00 115 ARG A N 1
ATOM 982 C CA . ARG A 1 115 ? 3.012 -9.624 -0.421 1.00 98.00 115 ARG A CA 1
ATOM 983 C C . ARG A 1 115 ? 2.086 -10.828 -0.450 1.00 98.00 115 ARG A C 1
ATOM 985 O O . ARG A 1 115 ? 0.904 -10.718 -0.136 1.00 98.00 115 ARG A O 1
ATOM 992 N N . VAL A 1 116 ? 2.624 -11.980 -0.830 1.00 97.62 116 VAL A N 1
ATOM 993 C CA . VAL A 1 116 ? 1.925 -13.265 -0.739 1.00 97.62 116 VAL A CA 1
ATOM 994 C C . VAL A 1 116 ? 2.543 -14.046 0.406 1.00 97.62 116 VAL A C 1
ATOM 996 O O . VAL A 1 116 ? 3.702 -14.447 0.319 1.00 97.62 116 VAL A O 1
ATOM 999 N N . TYR A 1 117 ? 1.777 -14.273 1.462 1.00 96.94 117 TYR A N 1
ATOM 1000 C CA . TYR A 1 117 ? 2.207 -15.022 2.636 1.00 96.94 117 TYR A CA 1
ATOM 1001 C C . TYR A 1 117 ? 2.167 -16.535 2.391 1.00 96.94 117 TYR A C 1
ATOM 1003 O O . TYR A 1 117 ? 1.509 -17.025 1.466 1.00 96.94 117 TYR A O 1
ATOM 1011 N N . LYS A 1 118 ? 2.901 -17.303 3.208 1.00 94.50 118 LYS A N 1
ATOM 1012 C CA . LYS A 1 118 ? 2.944 -18.774 3.099 1.00 94.50 118 LYS A CA 1
ATOM 1013 C C . LYS A 1 118 ? 1.588 -19.453 3.295 1.00 94.50 118 LYS A C 1
ATOM 1015 O O . LYS A 1 118 ? 1.384 -20.514 2.707 1.00 94.50 118 LYS A O 1
ATOM 1020 N N . ASP A 1 119 ? 0.686 -18.827 4.044 1.00 93.12 119 ASP A N 1
ATOM 1021 C CA . ASP A 1 119 ? -0.690 -19.278 4.286 1.00 93.12 119 ASP A CA 1
ATOM 1022 C C . ASP A 1 119 ? -1.666 -18.918 3.144 1.00 93.12 119 ASP A C 1
ATOM 1024 O O . ASP A 1 119 ? -2.853 -19.216 3.223 1.00 93.12 119 ASP A O 1
ATOM 1028 N N . GLY A 1 120 ? -1.182 -18.262 2.083 1.00 93.94 120 GLY A N 1
ATOM 1029 C CA . GLY A 1 120 ? -1.995 -17.835 0.944 1.00 93.94 120 GLY A CA 1
ATOM 1030 C C . GLY A 1 120 ? -2.641 -16.456 1.092 1.00 93.94 120 GLY A C 1
ATOM 1031 O O . GLY A 1 120 ? -3.255 -15.991 0.127 1.00 93.94 120 GLY A O 1
ATOM 1032 N N . THR A 1 121 ? -2.477 -15.770 2.229 1.00 96.19 121 THR A N 1
ATOM 1033 C CA . THR A 1 121 ? -2.934 -14.382 2.383 1.00 96.19 121 THR A CA 1
ATOM 1034 C C . THR A 1 121 ? -2.216 -13.480 1.376 1.00 96.19 121 THR A C 1
ATOM 1036 O O . THR A 1 121 ? -0.989 -13.521 1.248 1.00 96.19 121 THR A O 1
ATOM 1039 N N . LEU A 1 122 ? -2.975 -12.653 0.650 1.00 97.06 122 LEU A N 1
ATOM 1040 C CA . LEU A 1 122 ? -2.426 -11.643 -0.258 1.00 97.06 122 LEU A CA 1
ATOM 1041 C C . LEU A 1 122 ? -2.672 -10.249 0.308 1.00 97.06 122 LEU A C 1
ATOM 1043 O O . LEU A 1 122 ? -3.809 -9.786 0.363 1.00 97.06 122 LEU A O 1
ATOM 1047 N N . GLU A 1 123 ? -1.589 -9.570 0.642 1.00 97.75 123 GLU A N 1
ATOM 1048 C CA . GLU A 1 123 ? -1.570 -8.176 1.053 1.00 97.75 123 GLU A CA 1
ATOM 1049 C C . GLU A 1 123 ? -1.217 -7.280 -0.130 1.00 97.75 123 GLU A C 1
ATOM 1051 O O . GLU A 1 123 ? -0.312 -7.586 -0.908 1.00 97.75 123 GLU A O 1
ATOM 1056 N N . ARG A 1 124 ? -1.922 -6.156 -0.262 1.00 97.56 124 ARG A N 1
ATOM 1057 C CA . ARG A 1 124 ? -1.609 -5.099 -1.220 1.00 97.56 124 ARG A CA 1
ATOM 1058 C C . ARG A 1 124 ? -1.551 -3.754 -0.524 1.00 97.56 124 ARG A C 1
ATOM 1060 O O . ARG A 1 124 ? -2.539 -3.357 0.086 1.00 97.56 124 ARG A O 1
ATOM 1067 N N . LEU A 1 125 ? -0.460 -3.022 -0.712 1.00 97.88 125 LEU A N 1
ATOM 1068 C CA . LEU A 1 125 ? -0.323 -1.647 -0.241 1.00 97.88 125 LEU A CA 1
ATOM 1069 C C . LEU A 1 125 ? -0.325 -0.690 -1.430 1.00 97.88 125 LEU A C 1
ATOM 1071 O O . LEU A 1 125 ? 0.443 -0.860 -2.379 1.00 97.88 125 LEU A O 1
ATOM 1075 N N . THR A 1 126 ? -1.196 0.314 -1.381 1.00 96.31 126 THR A N 1
ATOM 1076 C CA . THR A 1 126 ? -1.379 1.296 -2.456 1.00 96.31 126 THR A CA 1
ATOM 1077 C C . THR A 1 126 ? -1.486 2.696 -1.858 1.00 96.31 126 THR A C 1
ATOM 1079 O O . THR A 1 126 ? -2.427 2.981 -1.122 1.00 96.31 126 THR A O 1
ATOM 1082 N N . LEU A 1 127 ? -0.550 3.585 -2.194 1.00 95.12 127 LEU A N 1
ATOM 1083 C CA . LEU A 1 127 ? -0.680 5.015 -1.905 1.00 95.12 127 LEU A CA 1
ATOM 1084 C C . LEU A 1 127 ? -1.481 5.663 -3.041 1.00 95.12 127 LEU A C 1
ATOM 1086 O O . LEU A 1 127 ? -1.093 5.552 -4.205 1.00 95.12 127 LEU A O 1
ATOM 1090 N N . MET A 1 128 ? -2.619 6.275 -2.719 1.00 92.06 128 MET A N 1
ATOM 1091 C CA . MET A 1 128 ? -3.531 6.832 -3.721 1.00 92.06 128 MET A CA 1
ATOM 1092 C C . MET A 1 128 ? -2.946 8.089 -4.367 1.00 92.06 128 MET A C 1
ATOM 1094 O O . MET A 1 128 ? -2.343 8.908 -3.688 1.00 92.06 128 MET A O 1
ATOM 1098 N N . ASP A 1 129 ? -3.160 8.270 -5.670 1.00 89.88 129 ASP A N 1
ATOM 1099 C CA . ASP A 1 129 ? -2.787 9.511 -6.360 1.00 89.88 129 ASP A CA 1
ATOM 1100 C C . ASP A 1 129 ? -3.691 10.676 -5.954 1.00 89.88 129 ASP A C 1
ATOM 1102 O O . ASP A 1 129 ? -4.897 10.498 -5.769 1.00 89.88 129 ASP A O 1
ATOM 1106 N N . SER A 1 130 ? -3.109 11.876 -5.880 1.00 86.44 130 SER A N 1
ATOM 1107 C CA . SER A 1 130 ? -3.808 13.154 -5.672 1.00 86.44 130 SER A CA 1
ATOM 1108 C C . SER A 1 130 ? -4.623 13.239 -4.378 1.00 86.44 130 SER A C 1
ATOM 1110 O O . SER A 1 130 ? -5.453 14.130 -4.216 1.00 86.44 130 SER A O 1
ATOM 1112 N N . THR A 1 131 ? -4.394 12.328 -3.435 1.00 88.44 131 THR A N 1
ATOM 1113 C CA . THR A 1 131 ? -5.027 12.346 -2.119 1.00 88.44 131 THR A CA 1
ATOM 1114 C C . THR A 1 131 ? -4.067 11.812 -1.060 1.00 88.44 131 THR A C 1
ATOM 1116 O O . THR A 1 131 ? -3.168 11.016 -1.336 1.00 88.44 131 THR A O 1
ATOM 1119 N N . ASN A 1 132 ? -4.242 12.259 0.180 1.00 91.81 132 ASN A N 1
ATOM 1120 C CA . ASN A 1 132 ? -3.472 11.780 1.324 1.00 91.81 132 ASN A CA 1
ATOM 1121 C C . ASN A 1 132 ? -4.162 10.545 1.909 1.00 91.81 132 ASN A C 1
ATOM 1123 O O . ASN A 1 132 ? -4.702 10.590 3.017 1.00 91.81 132 ASN A O 1
ATOM 1127 N N . ALA A 1 133 ? -4.180 9.466 1.120 1.00 92.56 133 ALA A N 1
ATOM 1128 C CA . ALA A 1 133 ? -4.785 8.199 1.501 1.00 92.56 133 ALA A CA 1
ATOM 1129 C C . ALA A 1 133 ? -3.892 7.001 1.156 1.00 92.56 133 ALA A C 1
ATOM 1131 O O . ALA A 1 133 ? -3.417 6.868 0.025 1.00 92.56 133 ALA A O 1
ATOM 1132 N N . LEU A 1 134 ? -3.720 6.105 2.123 1.00 95.12 134 LEU A N 1
ATOM 1133 C CA . LEU A 1 134 ? -3.020 4.835 1.978 1.00 95.12 134 LEU A CA 1
ATOM 1134 C C . LEU A 1 134 ? -4.021 3.691 2.165 1.00 95.12 134 LEU A C 1
ATOM 1136 O O . LEU A 1 134 ? -4.742 3.640 3.159 1.00 95.12 134 LEU A O 1
ATOM 1140 N N . LEU A 1 135 ? -4.061 2.775 1.203 1.00 95.44 135 LEU A N 1
ATOM 1141 C CA . LEU A 1 135 ? -4.923 1.599 1.228 1.00 95.44 135 LEU A CA 1
ATOM 1142 C C . LEU A 1 135 ? -4.084 0.346 1.453 1.00 95.44 135 LEU A C 1
ATOM 1144 O O . LEU A 1 135 ? -3.157 0.073 0.683 1.00 95.44 135 LEU A O 1
ATOM 1148 N N . ILE A 1 136 ? -4.469 -0.441 2.452 1.00 96.56 136 ILE A N 1
ATOM 1149 C CA . ILE A 1 136 ? -3.981 -1.801 2.669 1.00 96.56 136 ILE A CA 1
ATOM 1150 C C . ILE A 1 136 ? -5.157 -2.744 2.420 1.00 96.56 136 ILE A C 1
ATOM 1152 O O . ILE A 1 136 ? -6.168 -2.686 3.113 1.00 96.56 136 ILE A O 1
ATOM 1156 N N . ALA A 1 137 ? -5.042 -3.595 1.406 1.00 94.88 137 ALA A N 1
ATOM 1157 C CA . ALA A 1 137 ? -6.068 -4.560 1.036 1.00 94.88 137 ALA A CA 1
ATOM 1158 C C . ALA A 1 137 ? -5.563 -5.987 1.256 1.00 94.88 137 ALA A C 1
ATOM 1160 O O . ALA A 1 137 ? -4.517 -6.368 0.730 1.00 94.88 137 ALA A O 1
ATOM 1161 N N . LEU A 1 138 ? -6.331 -6.780 1.992 1.00 95.75 138 LEU A N 1
ATOM 1162 C CA . LEU A 1 138 ? -6.019 -8.149 2.374 1.00 95.75 138 LEU A CA 1
ATOM 1163 C C . LEU A 1 138 ? -7.040 -9.093 1.757 1.00 95.75 138 LEU A C 1
ATOM 1165 O O . LEU A 1 138 ? -8.213 -9.098 2.129 1.00 95.75 138 LEU A O 1
ATOM 1169 N N . LYS A 1 139 ? -6.588 -9.918 0.813 1.00 94.81 139 LYS A N 1
ATOM 1170 C CA . LYS A 1 139 ? -7.383 -11.037 0.322 1.00 94.81 139 LYS A CA 1
ATOM 1171 C C . LYS A 1 139 ? -7.146 -12.237 1.230 1.00 94.81 139 LYS A C 1
ATOM 1173 O O . LYS A 1 139 ? -6.048 -12.799 1.240 1.00 94.81 139 LYS A O 1
ATOM 1178 N N . ALA A 1 140 ? -8.198 -12.621 1.933 1.00 92.00 140 ALA A N 1
ATOM 1179 C CA . ALA A 1 140 ? -8.198 -13.738 2.849 1.00 92.00 140 ALA A CA 1
ATOM 1180 C C . ALA A 1 140 ? -8.251 -15.087 2.110 1.00 92.00 140 ALA A C 1
ATOM 1182 O O . ALA A 1 140 ? -8.967 -15.206 1.103 1.00 92.00 140 ALA A O 1
ATOM 1183 N N . PRO A 1 141 ? -7.518 -16.113 2.577 1.00 91.19 141 PRO A N 1
ATOM 1184 C CA . PRO A 1 141 ? -7.669 -17.468 2.058 1.00 91.19 141 PRO A CA 1
ATOM 1185 C C . PRO A 1 141 ? -9.030 -18.068 2.463 1.00 91.19 141 PRO A C 1
ATOM 1187 O O . PRO A 1 141 ? -9.743 -18.615 1.604 1.00 91.19 141 PRO A O 1
ATOM 1190 N N . HIS A 1 142 ? -9.452 -17.872 3.716 1.00 89.06 142 HIS A N 1
ATOM 1191 C CA . HIS A 1 142 ? -10.733 -18.349 4.248 1.00 89.06 142 HIS A CA 1
ATOM 1192 C C . HIS A 1 142 ? -11.714 -17.194 4.486 1.00 89.06 142 HIS A C 1
ATOM 1194 O O . HIS A 1 142 ? -11.319 -16.034 4.539 1.00 89.06 142 HIS A O 1
ATOM 1200 N N . ALA A 1 143 ? -13.014 -17.498 4.518 1.00 84.88 143 ALA A N 1
ATOM 1201 C CA . ALA A 1 143 ? -14.051 -16.475 4.682 1.00 84.88 143 ALA A CA 1
ATOM 1202 C C . ALA A 1 143 ? -14.095 -15.912 6.112 1.00 84.88 143 ALA A C 1
ATOM 1204 O O . ALA A 1 143 ? -14.338 -14.720 6.267 1.00 84.88 143 ALA A O 1
ATOM 1205 N N . ASP A 1 144 ? -13.786 -16.751 7.102 1.00 86.81 144 ASP A N 1
ATOM 1206 C CA . ASP A 1 144 ? -13.852 -16.420 8.533 1.00 86.81 144 ASP A CA 1
ATOM 1207 C C . ASP A 1 144 ? -12.571 -15.752 9.058 1.00 86.81 144 ASP A C 1
ATOM 1209 O O . ASP A 1 144 ? -12.478 -15.386 10.225 1.00 86.81 144 ASP A O 1
ATOM 1213 N N . ASP A 1 145 ? -11.564 -15.591 8.195 1.00 90.56 145 ASP A N 1
ATOM 1214 C CA . ASP A 1 145 ? -10.327 -14.904 8.543 1.00 90.56 145 ASP A CA 1
ATOM 1215 C C . ASP A 1 145 ? -10.589 -13.406 8.742 1.00 90.56 145 ASP A C 1
ATOM 1217 O O . ASP A 1 145 ? -11.010 -12.698 7.814 1.00 90.56 145 ASP A O 1
ATOM 1221 N N . TYR A 1 146 ? -10.245 -12.909 9.927 1.00 89.31 146 TYR A N 1
ATOM 1222 C CA . TYR A 1 146 ? -10.295 -11.491 10.251 1.00 89.31 146 TYR A CA 1
ATOM 1223 C C . TYR A 1 146 ? -8.900 -10.903 10.421 1.00 89.31 146 TYR A C 1
ATOM 1225 O O . TYR A 1 146 ? -7.909 -11.614 10.626 1.00 89.31 146 TYR A O 1
ATOM 1233 N N . TYR A 1 147 ? -8.832 -9.577 10.310 1.00 92.88 147 TYR A N 1
ATOM 1234 C CA . TYR A 1 147 ? -7.575 -8.857 10.343 1.00 92.88 147 TYR A CA 1
ATOM 1235 C C . TYR A 1 147 ? -7.643 -7.641 11.244 1.00 92.88 147 TYR A C 1
ATOM 1237 O O . TYR A 1 147 ? -8.639 -6.924 11.259 1.00 92.88 147 TYR A O 1
ATOM 1245 N N . GLU A 1 148 ? -6.527 -7.378 11.902 1.00 93.62 148 GLU A N 1
ATOM 1246 C CA . GLU A 1 148 ? -6.303 -6.193 12.714 1.00 93.62 148 GLU A CA 1
ATOM 1247 C C . GLU A 1 148 ? -5.038 -5.482 12.232 1.00 93.62 148 GLU A C 1
ATOM 1249 O O . GLU A 1 148 ? -4.077 -6.119 11.778 1.00 93.62 148 GLU A O 1
ATOM 1254 N N . LEU A 1 149 ? -5.032 -4.157 12.328 1.00 93.81 149 LEU A N 1
ATOM 1255 C CA . LEU A 1 149 ? -3.915 -3.320 11.910 1.00 93.81 149 LEU A CA 1
ATOM 1256 C C . LEU A 1 149 ? -3.321 -2.592 13.113 1.00 93.81 149 LEU A C 1
ATOM 1258 O O . LEU A 1 149 ? -4.010 -1.862 13.815 1.00 93.81 149 LEU A O 1
ATOM 1262 N N . GLN A 1 150 ? -2.011 -2.710 13.293 1.00 91.88 150 GLN A N 1
ATOM 1263 C CA . GLN A 1 150 ? -1.248 -1.896 14.234 1.00 91.88 150 GLN A CA 1
ATOM 1264 C C . GLN A 1 150 ? -0.351 -0.934 13.471 1.00 91.88 150 GLN A C 1
ATOM 1266 O O . GLN A 1 150 ? 0.337 -1.358 12.549 1.00 91.88 150 GLN A O 1
ATOM 1271 N N . LEU A 1 151 ? -0.291 0.329 13.885 1.00 91.69 151 LEU A N 1
ATOM 1272 C CA . LEU A 1 151 ? 0.698 1.286 13.382 1.00 91.69 151 LEU A CA 1
ATOM 1273 C C . LEU A 1 151 ? 1.842 1.452 14.386 1.00 91.69 151 LEU A C 1
ATOM 1275 O O . LEU A 1 151 ? 1.614 1.455 15.596 1.00 91.69 151 LEU A O 1
ATOM 1279 N N . THR A 1 152 ? 3.068 1.599 13.889 1.00 88.75 152 THR A N 1
ATOM 1280 C CA . THR A 1 152 ? 4.281 1.820 14.691 1.00 88.75 152 THR A CA 1
ATOM 1281 C C . THR A 1 152 ? 4.911 3.179 14.387 1.00 88.75 152 THR A C 1
ATOM 1283 O O . THR A 1 152 ? 4.563 3.844 13.410 1.00 88.75 152 THR A O 1
ATOM 1286 N N . GLY A 1 153 ? 5.826 3.626 15.253 1.00 81.25 153 GLY A N 1
ATOM 1287 C CA . GLY A 1 153 ? 6.470 4.944 15.141 1.00 81.25 153 GLY A CA 1
ATOM 1288 C C . GLY A 1 153 ? 5.544 6.122 15.444 1.00 81.25 153 GLY A C 1
ATOM 1289 O O . GLY A 1 153 ? 5.941 7.277 15.341 1.00 81.25 153 GLY A O 1
ATOM 1290 N N . LEU A 1 154 ? 4.314 5.834 15.863 1.00 75.81 154 LEU A N 1
ATOM 1291 C CA . LEU A 1 154 ? 3.432 6.809 16.469 1.00 75.81 154 LEU A CA 1
ATOM 1292 C C . LEU A 1 154 ? 3.842 7.016 17.927 1.00 75.81 154 LEU A C 1
ATOM 1294 O O . LEU A 1 154 ? 3.999 6.050 18.672 1.00 75.81 154 LEU A O 1
ATOM 1298 N N . LYS A 1 155 ? 3.954 8.273 18.365 1.00 62.41 155 LYS A N 1
ATOM 1299 C CA . LYS A 1 155 ? 4.161 8.630 19.780 1.00 62.41 155 LYS A CA 1
ATOM 1300 C C . LYS A 1 155 ? 2.870 8.468 20.606 1.00 62.41 155 LYS A C 1
ATOM 1302 O O . LYS A 1 155 ? 2.511 9.362 21.368 1.00 62.41 155 LYS A O 1
ATOM 1307 N N . PHE A 1 156 ? 2.139 7.367 20.436 1.00 55.81 156 PHE A N 1
ATOM 1308 C CA . PHE A 1 156 ? 0.905 7.085 21.178 1.00 55.81 156 PHE A CA 1
ATOM 1309 C C . PHE A 1 156 ? 1.089 5.864 22.086 1.00 55.81 156 PHE A C 1
ATOM 1311 O O . PHE A 1 156 ? 1.807 4.924 21.741 1.00 55.81 156 PHE A O 1
ATOM 1318 N N . LYS A 1 157 ? 0.437 5.874 23.257 1.00 50.00 157 LYS A N 1
ATOM 1319 C CA . LYS A 1 157 ? 0.288 4.672 24.091 1.00 50.00 157 LYS A CA 1
ATOM 1320 C C . LYS A 1 157 ? -0.482 3.611 23.286 1.00 50.00 157 LYS A C 1
ATOM 1322 O O . LYS A 1 157 ? -1.297 3.960 22.436 1.00 50.00 157 LYS A O 1
ATOM 1327 N N . ARG A 1 158 ? -0.162 2.326 23.496 1.00 50.41 158 ARG A N 1
ATOM 1328 C CA . ARG A 1 158 ? -0.793 1.190 22.797 1.00 50.41 158 ARG A CA 1
ATOM 1329 C C . ARG A 1 158 ? -2.310 1.240 22.998 1.00 50.41 158 ARG A C 1
ATOM 1331 O O . ARG A 1 158 ? -2.777 0.937 24.087 1.00 50.41 158 ARG A O 1
ATOM 1338 N N . ASP A 1 159 ? -3.041 1.574 21.945 1.00 54.66 159 ASP A N 1
ATOM 1339 C CA . ASP A 1 159 ? -4.499 1.496 21.913 1.00 54.66 159 ASP A CA 1
ATOM 1340 C C . ASP A 1 159 ? -4.963 0.325 21.040 1.00 54.66 159 ASP A C 1
ATOM 1342 O O . ASP A 1 159 ? -4.177 -0.260 20.289 1.00 54.66 159 ASP A O 1
ATOM 1346 N N . ALA A 1 160 ? -6.263 0.029 21.133 1.00 60.97 160 ALA A N 1
ATOM 1347 C CA . ALA A 1 160 ? -6.961 -0.987 20.358 1.00 60.97 160 ALA A CA 1
ATOM 1348 C C . ALA A 1 160 ? -6.640 -0.925 18.854 1.00 60.97 160 ALA A C 1
ATOM 1350 O O . ALA A 1 160 ? -6.600 0.145 18.234 1.00 60.97 160 ALA A O 1
ATOM 1351 N N . LEU A 1 161 ? -6.416 -2.106 18.282 1.00 75.81 161 LEU A N 1
ATOM 1352 C CA . LEU A 1 161 ? -6.091 -2.295 16.878 1.00 75.81 161 LEU A CA 1
ATOM 1353 C C . LEU A 1 161 ? -7.366 -2.127 16.039 1.00 75.81 161 LEU A C 1
ATOM 1355 O O . LEU A 1 161 ? -8.344 -2.818 16.319 1.00 75.81 161 LEU A O 1
ATOM 1359 N N . PRO A 1 162 ? -7.406 -1.239 15.024 1.00 80.50 162 PRO A N 1
ATOM 1360 C CA . PRO A 1 162 ? -8.509 -1.234 14.073 1.00 80.50 162 PRO A CA 1
ATOM 1361 C C . PRO A 1 162 ? -8.691 -2.622 13.450 1.00 80.50 162 PRO A C 1
ATOM 1363 O O . PRO A 1 162 ? -7.715 -3.249 13.031 1.00 80.50 162 PRO A O 1
ATOM 1366 N N . GLY A 1 163 ? -9.941 -3.072 13.382 1.00 83.88 163 GLY A N 1
ATOM 1367 C CA . GLY A 1 163 ? -10.344 -4.425 13.000 1.00 83.88 163 GLY A CA 1
ATOM 1368 C C . GLY A 1 163 ? -11.871 -4.579 13.056 1.00 83.88 163 GLY A C 1
ATOM 1369 O O . GLY A 1 163 ? -12.571 -3.566 13.122 1.00 83.88 163 GLY A O 1
ATOM 1370 N N . PRO A 1 164 ? -12.409 -5.811 13.037 1.00 81.50 164 PRO A N 1
ATOM 1371 C CA . PRO A 1 164 ? -13.853 -6.054 13.094 1.00 81.50 164 PRO A CA 1
ATOM 1372 C C . PRO A 1 164 ? -14.542 -5.377 14.278 1.00 81.50 164 PRO A C 1
ATOM 1374 O O . PRO A 1 164 ? -15.589 -4.759 14.099 1.00 81.50 164 PRO A O 1
ATOM 1377 N N . ASP A 1 165 ? -13.914 -5.437 15.451 1.00 82.88 165 ASP A N 1
ATOM 1378 C CA . ASP A 1 165 ? -14.478 -4.906 16.695 1.00 82.88 165 ASP A CA 1
ATOM 1379 C C . ASP A 1 165 ? -14.289 -3.388 16.827 1.00 82.88 165 ASP A C 1
ATOM 1381 O O . ASP A 1 165 ? -15.052 -2.706 17.510 1.00 82.88 165 ASP A O 1
ATOM 1385 N N . VAL A 1 166 ? -13.282 -2.836 16.143 1.00 81.69 166 VAL A N 1
ATOM 1386 C CA . VAL A 1 166 ? -12.961 -1.402 16.136 1.00 81.69 166 VAL A CA 1
ATOM 1387 C C . VAL A 1 166 ? -12.861 -0.930 14.683 1.00 81.69 166 VAL A C 1
ATOM 1389 O O . VAL A 1 166 ? -11.760 -0.799 14.137 1.00 81.69 166 VAL A O 1
ATOM 1392 N N . PRO A 1 167 ? -14.004 -0.682 14.016 1.00 81.00 167 PRO A N 1
ATOM 1393 C CA . PRO A 1 167 ? -14.030 -0.428 12.581 1.00 81.00 167 PRO A CA 1
ATOM 1394 C C . PRO A 1 167 ? -13.480 0.949 12.198 1.00 81.00 167 PRO A C 1
ATOM 1396 O O . PRO A 1 167 ? -13.140 1.170 11.039 1.00 81.00 167 PRO A O 1
ATOM 1399 N N . VAL A 1 168 ? -13.401 1.897 13.136 1.00 86.69 168 VAL A N 1
ATOM 1400 C CA . VAL A 1 168 ? -12.862 3.237 12.881 1.00 86.69 168 VAL A CA 1
ATOM 1401 C C . VAL A 1 168 ? -11.988 3.684 14.044 1.00 86.69 168 VAL A C 1
ATOM 1403 O O . VAL A 1 168 ? -12.429 3.725 15.190 1.00 86.69 168 VAL A O 1
ATOM 1406 N N . THR A 1 169 ? -10.773 4.113 13.718 1.00 87.62 169 THR A N 1
ATOM 1407 C CA . THR A 1 169 ? -9.811 4.683 14.665 1.00 87.62 169 THR A CA 1
ATOM 1408 C C . THR A 1 169 ? -9.378 6.060 14.168 1.00 87.62 169 THR A C 1
ATOM 1410 O O . THR A 1 169 ? -8.938 6.200 13.030 1.00 87.62 169 THR A O 1
ATOM 1413 N N . ILE A 1 170 ? -9.490 7.094 15.008 1.00 87.50 170 ILE A N 1
ATOM 1414 C CA . ILE A 1 170 ? -9.072 8.469 14.683 1.00 87.50 170 ILE A CA 1
ATOM 1415 C C . ILE A 1 170 ? -7.967 8.901 15.647 1.00 87.50 170 ILE A C 1
ATOM 1417 O O . ILE A 1 170 ? -8.064 8.682 16.855 1.00 87.50 170 ILE A O 1
ATOM 1421 N N . ARG A 1 171 ? -6.895 9.498 15.123 1.00 87.56 171 ARG A N 1
ATOM 1422 C CA . ARG A 1 171 ? -5.733 9.958 15.893 1.00 87.56 171 ARG A CA 1
ATOM 1423 C C . ARG A 1 171 ? -5.308 11.346 15.439 1.00 87.56 171 ARG A C 1
ATOM 1425 O O . ARG A 1 171 ? -5.199 11.601 14.246 1.00 87.56 171 ARG A O 1
ATOM 1432 N N . LYS A 1 172 ? -5.047 12.248 16.382 1.00 87.69 172 LYS A N 1
ATOM 1433 C CA . LYS A 1 172 ? -4.488 13.574 16.081 1.00 87.69 172 LYS A CA 1
ATOM 1434 C C . LYS A 1 172 ? -3.039 13.423 15.621 1.00 87.69 172 LYS A C 1
ATOM 1436 O O . LYS A 1 172 ? -2.290 12.690 16.257 1.00 87.69 172 LYS A O 1
ATOM 1441 N N . ILE A 1 173 ? -2.635 14.118 14.561 1.00 85.69 173 ILE A N 1
ATOM 1442 C CA . ILE A 1 173 ? -1.244 14.093 14.091 1.00 85.69 173 ILE A CA 1
ATOM 1443 C C . ILE A 1 173 ? -0.455 15.237 14.730 1.00 85.69 173 ILE A C 1
ATOM 1445 O O . ILE A 1 173 ? -0.852 16.398 14.668 1.00 85.69 173 ILE A O 1
ATOM 1449 N N . GLN A 1 174 ? 0.667 14.905 15.371 1.00 83.19 174 GLN A N 1
ATOM 1450 C CA . GLN A 1 174 ? 1.601 15.913 15.874 1.00 83.19 174 GLN A CA 1
ATOM 1451 C C . GLN A 1 174 ? 2.288 16.606 14.692 1.00 83.19 174 GLN A C 1
ATOM 1453 O O . GLN A 1 174 ? 2.686 15.944 13.741 1.00 83.19 174 GLN A O 1
ATOM 1458 N N . GLY A 1 175 ? 2.418 17.933 14.747 1.00 83.31 175 GLY A N 1
ATOM 1459 C CA . GLY A 1 175 ? 3.005 18.724 13.658 1.00 83.31 175 GLY A CA 1
ATOM 1460 C C . GLY A 1 175 ? 2.030 19.109 12.539 1.00 83.31 175 GLY A C 1
ATOM 1461 O O . GLY A 1 175 ? 2.431 19.803 11.614 1.00 83.31 175 GLY A O 1
ATOM 1462 N N . MET A 1 176 ? 0.751 18.718 12.619 1.00 85.19 176 MET A N 1
ATOM 1463 C CA . MET A 1 176 ? -0.288 19.173 11.686 1.00 85.19 176 MET A CA 1
ATOM 1464 C C . MET A 1 176 ? -1.519 19.682 12.440 1.00 85.19 176 MET A C 1
ATOM 1466 O O . MET A 1 176 ? -2.356 18.902 12.901 1.00 85.19 176 MET A O 1
ATOM 1470 N N . GLU A 1 177 ? -1.650 21.001 12.557 1.00 86.38 177 GLU A N 1
ATOM 1471 C CA . GLU A 1 177 ? -2.795 21.613 13.229 1.00 86.38 177 GLU A CA 1
ATOM 1472 C C . GLU A 1 177 ? -4.116 21.286 12.511 1.00 86.38 177 GLU A C 1
ATOM 1474 O O . GLU A 1 177 ? -4.210 21.311 11.283 1.00 86.38 177 GLU A O 1
ATOM 1479 N N . GLY A 1 178 ? -5.132 20.897 13.287 1.00 86.69 178 GLY A N 1
ATOM 1480 C CA . GLY A 1 178 ? -6.450 20.523 12.766 1.00 86.69 178 GLY A CA 1
ATOM 1481 C C . GLY A 1 178 ? -6.483 19.254 11.902 1.00 86.69 178 GLY A C 1
ATOM 1482 O O . GLY A 1 178 ? -7.518 18.972 11.301 1.00 86.69 178 GLY A O 1
A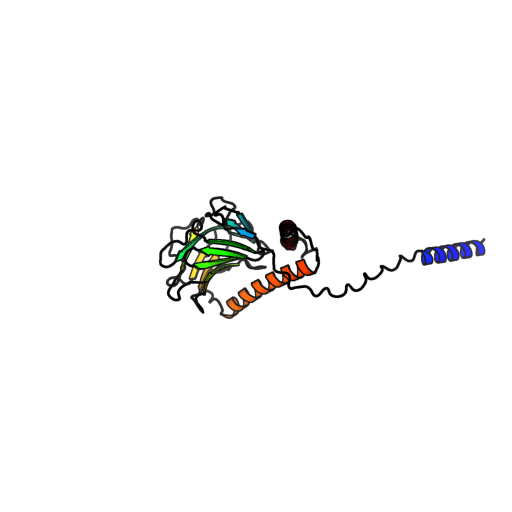TOM 1483 N N . LYS A 1 179 ? -5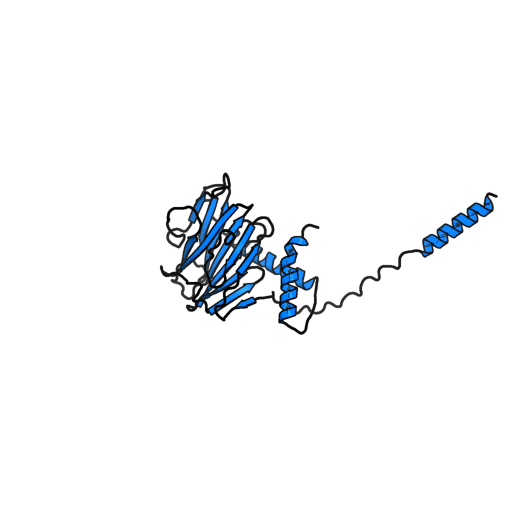.393 18.474 11.811 1.00 89.31 179 LYS A N 1
ATOM 1484 C CA . LYS A 1 179 ? -5.363 17.227 11.030 1.00 89.31 179 LYS A CA 1
ATOM 1485 C C . LYS A 1 179 ? -5.416 15.986 11.911 1.00 89.31 179 LYS A C 1
ATOM 1487 O O . LYS A 1 179 ? -4.760 15.883 12.951 1.00 89.31 179 LYS A O 1
ATOM 1492 N N . PHE A 1 180 ? -6.148 14.995 11.423 1.00 90.31 180 PHE A N 1
ATOM 1493 C CA . PHE A 1 180 ? -6.302 13.699 12.062 1.00 90.31 180 PHE A CA 1
ATOM 1494 C C . PHE A 1 180 ? -6.005 12.587 11.061 1.00 90.31 180 PHE A C 1
ATOM 1496 O O . PHE A 1 180 ? -6.426 12.647 9.907 1.00 90.31 180 PHE A O 1
ATOM 1503 N N . LEU A 1 181 ? -5.296 11.559 11.513 1.00 91.69 181 LEU A N 1
ATOM 1504 C CA . LEU A 1 181 ? -5.214 10.279 10.838 1.00 91.69 181 LEU A CA 1
ATOM 1505 C C . LEU A 1 181 ? -6.440 9.465 11.211 1.00 91.69 181 LEU A C 1
ATOM 1507 O O . LEU A 1 181 ? -6.638 9.098 12.368 1.00 91.69 181 LEU A O 1
ATOM 1511 N N . ARG A 1 182 ? -7.240 9.160 10.205 1.00 91.06 182 ARG A N 1
ATOM 1512 C CA . ARG A 1 182 ? -8.369 8.258 10.310 1.00 91.06 182 ARG A CA 1
ATOM 1513 C C . ARG A 1 182 ? -8.037 6.931 9.654 1.00 91.06 182 ARG A C 1
ATOM 1515 O O . ARG A 1 182 ? -7.488 6.913 8.556 1.00 91.06 182 ARG A O 1
ATOM 1522 N N . ILE A 1 183 ? -8.398 5.846 10.320 1.00 91.56 183 ILE A N 1
ATOM 1523 C CA . ILE A 1 183 ? -8.180 4.474 9.887 1.00 91.56 183 ILE A CA 1
ATOM 1524 C C . ILE A 1 183 ? -9.544 3.796 9.878 1.00 91.56 183 ILE A C 1
ATOM 1526 O O . ILE A 1 183 ? -10.119 3.566 10.938 1.00 91.56 183 ILE A O 1
ATOM 1530 N N . ASP A 1 184 ? -10.071 3.523 8.690 1.00 91.06 184 ASP A N 1
ATOM 1531 C CA . ASP A 1 184 ? -11.317 2.779 8.515 1.00 91.06 184 ASP A CA 1
ATOM 1532 C C . ASP A 1 184 ? -10.987 1.317 8.180 1.00 91.06 184 ASP A C 1
ATOM 1534 O O . ASP A 1 184 ? -10.231 1.056 7.240 1.00 91.06 184 ASP A O 1
ATOM 1538 N N . TYR A 1 185 ? -11.563 0.373 8.919 1.00 90.62 185 TYR A N 1
ATOM 1539 C CA . TYR A 1 185 ? -11.628 -1.042 8.569 1.00 90.62 185 TYR A CA 1
ATOM 1540 C C . TYR A 1 185 ? -12.963 -1.335 7.881 1.00 90.62 185 TYR A C 1
ATOM 1542 O O . TYR A 1 185 ? -14.034 -0.967 8.365 1.00 90.62 185 TYR A O 1
ATOM 1550 N N . LEU A 1 186 ? -12.899 -1.990 6.724 1.00 85.94 186 LEU A N 1
ATOM 1551 C CA . LEU A 1 186 ? -14.070 -2.330 5.923 1.00 85.94 186 LEU A CA 1
ATOM 1552 C C . LEU A 1 186 ? -14.092 -3.850 5.717 1.00 85.94 186 LEU A C 1
ATOM 1554 O O . LEU A 1 186 ? -13.192 -4.380 5.050 1.00 85.94 186 LEU A O 1
ATOM 1558 N N . PRO A 1 187 ? -15.089 -4.550 6.291 1.00 71.50 187 PRO A N 1
ATOM 1559 C CA . PRO A 1 187 ? -15.120 -6.004 6.300 1.00 71.50 187 PRO A CA 1
ATOM 1560 C C . PRO A 1 187 ? -15.470 -6.630 4.944 1.00 71.50 187 PRO A C 1
ATOM 1562 O O . PRO A 1 187 ? -15.982 -6.003 4.008 1.00 71.50 187 PRO A O 1
ATOM 1565 N N . ALA A 1 188 ? -15.173 -7.925 4.877 1.00 61.28 188 ALA A N 1
ATOM 1566 C CA . ALA A 1 188 ? -15.042 -8.746 3.688 1.00 61.28 188 ALA A CA 1
ATOM 1567 C C . ALA A 1 188 ? -16.315 -8.959 2.857 1.00 61.28 188 ALA A C 1
ATOM 1569 O O . ALA A 1 188 ? -16.955 -10.008 2.914 1.00 61.28 188 ALA A O 1
ATOM 1570 N N . ARG A 1 189 ? -16.578 -8.070 1.894 1.00 59.97 189 ARG A N 1
ATOM 1571 C CA . ARG A 1 189 ? -17.253 -8.517 0.664 1.00 59.97 189 ARG A CA 1
ATOM 1572 C C . ARG A 1 189 ? -16.255 -9.360 -0.143 1.00 59.97 189 ARG A C 1
ATOM 1574 O O . ARG A 1 189 ? -15.217 -8.857 -0.562 1.00 59.97 189 ARG A O 1
ATOM 1581 N N . LYS A 1 190 ? -16.562 -10.645 -0.374 1.00 68.31 190 LYS A N 1
ATOM 1582 C CA . LYS A 1 190 ? -15.758 -11.580 -1.200 1.00 68.31 190 LYS A CA 1
ATOM 1583 C C . LYS A 1 190 ? -14.328 -11.849 -0.678 1.00 68.31 190 LYS A C 1
ATOM 1585 O O . LYS A 1 190 ? -13.387 -11.866 -1.474 1.00 68.31 190 LYS A O 1
ATOM 1590 N N . LYS A 1 191 ? -14.156 -12.088 0.630 1.00 81.75 191 LYS A N 1
ATOM 1591 C CA . LYS A 1 191 ? -12.843 -12.380 1.258 1.00 81.75 191 LYS A CA 1
ATOM 1592 C C . LYS A 1 191 ? -11.822 -11.232 1.142 1.00 81.75 191 LYS A C 1
ATOM 1594 O O . LYS A 1 191 ? -10.625 -11.487 1.044 1.00 81.75 191 LYS A O 1
ATOM 1599 N N . MET A 1 192 ? -12.273 -9.977 1.075 1.00 86.88 192 MET A N 1
ATOM 1600 C CA . MET A 1 192 ? -11.402 -8.803 0.945 1.00 86.88 192 MET A CA 1
ATOM 1601 C C . MET A 1 192 ? -11.566 -7.861 2.135 1.00 86.88 192 MET A C 1
ATOM 1603 O O . MET A 1 192 ? -12.568 -7.165 2.228 1.00 86.88 192 MET A O 1
ATOM 1607 N N . ASN A 1 193 ? -10.565 -7.803 3.000 1.00 91.12 193 ASN A N 1
ATOM 1608 C CA . ASN A 1 193 ? -10.515 -6.885 4.131 1.00 91.12 193 ASN A CA 1
ATOM 1609 C C . ASN A 1 193 ? -9.720 -5.641 3.736 1.00 91.12 193 ASN A C 1
ATOM 1611 O O . ASN A 1 193 ? -8.648 -5.764 3.140 1.00 91.12 193 ASN A O 1
ATOM 1615 N N . LEU A 1 194 ? -10.232 -4.450 4.035 1.00 92.00 194 LEU A N 1
ATOM 1616 C CA . LEU A 1 194 ? -9.575 -3.197 3.661 1.00 92.00 194 LEU A CA 1
ATOM 1617 C C . LEU A 1 194 ? -9.300 -2.353 4.901 1.00 92.00 194 LEU A C 1
ATOM 1619 O O . LEU A 1 194 ? -10.202 -2.136 5.704 1.00 92.00 194 LEU A O 1
ATOM 1623 N N . PHE A 1 195 ? -8.086 -1.820 4.991 1.00 94.31 195 PHE A N 1
ATOM 1624 C CA . PHE A 1 195 ? -7.748 -0.710 5.869 1.00 94.31 195 PHE A CA 1
ATOM 1625 C C . PHE A 1 195 ? -7.462 0.523 5.025 1.00 94.31 195 PHE A C 1
ATOM 1627 O O . PHE A 1 195 ? -6.575 0.516 4.165 1.00 94.31 195 PHE A O 1
ATOM 1634 N N . LEU A 1 196 ? -8.213 1.585 5.277 1.00 93.56 196 LEU A N 1
ATOM 1635 C CA . LEU A 1 196 ? -8.082 2.857 4.588 1.00 93.56 196 LEU A CA 1
ATOM 1636 C C . LEU A 1 196 ? -7.609 3.918 5.577 1.00 93.56 196 LEU A C 1
ATOM 1638 O O . LEU A 1 196 ? -8.349 4.324 6.470 1.00 93.56 196 LEU A O 1
ATOM 1642 N N . LEU A 1 197 ? -6.376 4.375 5.391 1.00 94.12 197 LEU A N 1
ATOM 1643 C CA . LEU A 1 197 ? -5.746 5.405 6.205 1.00 94.12 197 LEU A CA 1
ATOM 1644 C C . LEU A 1 197 ? -5.844 6.736 5.469 1.00 94.12 197 LEU A C 1
ATOM 1646 O O . LEU A 1 197 ? -5.407 6.829 4.322 1.00 94.12 197 LEU A O 1
ATOM 1650 N N . ARG A 1 198 ? -6.405 7.766 6.102 1.00 92.50 198 ARG A N 1
ATOM 1651 C CA . ARG A 1 198 ? -6.643 9.082 5.490 1.00 92.50 198 ARG A CA 1
ATOM 1652 C C . ARG A 1 198 ? -6.286 10.205 6.442 1.00 92.50 198 ARG A C 1
ATOM 1654 O O . ARG A 1 198 ? -6.606 10.133 7.625 1.00 92.50 198 ARG A O 1
ATOM 1661 N N . LEU A 1 199 ? -5.707 11.273 5.903 1.00 90.94 199 LEU A N 1
ATOM 1662 C CA . LEU A 1 199 ? -5.624 12.542 6.621 1.00 90.94 199 LEU A CA 1
ATOM 1663 C C . LEU A 1 199 ? -6.916 13.337 6.411 1.00 90.94 199 LEU A C 1
ATOM 1665 O O . LEU A 1 199 ? -7.312 13.598 5.275 1.00 90.94 199 LEU A O 1
ATOM 1669 N N . VAL A 1 200 ? -7.567 13.714 7.508 1.00 90.69 200 VAL A N 1
ATOM 1670 C CA . VAL A 1 200 ? -8.828 14.469 7.534 1.00 90.69 200 VAL A CA 1
ATOM 1671 C C . VAL A 1 200 ? -8.683 15.735 8.382 1.00 90.69 200 VAL A C 1
ATOM 1673 O O . VAL A 1 200 ? -7.793 15.819 9.223 1.00 90.69 200 VAL A O 1
ATOM 1676 N N . ASN A 1 201 ? -9.554 16.724 8.163 1.00 88.69 201 ASN A N 1
ATOM 1677 C CA . ASN A 1 201 ? -9.499 18.038 8.832 1.00 88.69 201 ASN A CA 1
ATOM 1678 C C . ASN A 1 201 ? -10.376 18.127 10.090 1.00 88.69 201 ASN A C 1
ATOM 1680 O O . ASN A 1 201 ? -10.539 19.196 10.666 1.00 88.69 201 ASN A O 1
ATOM 1684 N N . SER A 1 202 ? -11.022 17.029 10.468 1.00 82.19 202 SER A N 1
ATOM 1685 C CA . SER A 1 202 ? -11.937 16.982 11.598 1.00 82.19 202 SER A CA 1
ATOM 1686 C C . SER A 1 202 ? -11.816 15.637 12.291 1.00 82.19 202 SER A C 1
ATOM 1688 O O . SER A 1 202 ? -11.633 14.610 11.637 1.00 82.19 202 SER A O 1
ATOM 1690 N N . ALA A 1 203 ? -11.939 15.653 13.616 1.00 78.12 203 ALA A N 1
ATOM 1691 C CA . ALA A 1 203 ? -12.061 14.445 14.422 1.00 78.12 203 ALA A CA 1
ATOM 1692 C C . ALA A 1 203 ? -13.453 13.802 14.303 1.00 78.12 203 ALA A C 1
ATOM 1694 O O . ALA A 1 203 ? -13.674 12.736 14.873 1.00 78.12 203 ALA A O 1
ATOM 1695 N N . SER A 1 204 ? -14.389 14.446 13.592 1.00 73.56 204 SER A N 1
ATOM 1696 C CA . SER A 1 204 ? -15.742 13.934 13.410 1.00 73.56 204 SER A CA 1
ATOM 1697 C C . SER A 1 204 ? -15.721 12.555 12.740 1.00 73.56 204 SER A C 1
ATOM 1699 O O . SER A 1 204 ? -15.023 12.361 11.731 1.00 73.56 204 SER A O 1
ATOM 1701 N N . PRO A 1 205 ? -16.508 11.592 13.247 1.00 66.19 205 PRO A N 1
ATOM 1702 C CA . PRO A 1 205 ? -16.750 10.335 12.565 1.00 66.19 205 PRO A CA 1
ATOM 1703 C C . PRO A 1 205 ? -17.642 10.568 11.333 1.00 66.19 205 PRO A C 1
ATOM 1705 O O . PRO A 1 205 ? -18.804 10.190 11.300 1.00 66.19 205 PRO A O 1
ATOM 1708 N N . ASP A 1 206 ? -17.094 11.159 10.268 1.00 68.12 206 ASP A N 1
ATOM 1709 C CA . ASP A 1 206 ? -17.755 11.185 8.958 1.00 68.12 206 ASP A CA 1
ATOM 1710 C C . ASP A 1 206 ? -18.027 9.755 8.485 1.00 68.12 206 ASP A C 1
ATOM 1712 O O . ASP A 1 206 ? -17.123 8.924 8.477 1.00 68.12 206 ASP A O 1
ATOM 1716 N N . THR A 1 207 ? -19.230 9.414 8.045 1.00 65.44 207 THR A N 1
ATOM 1717 C CA . THR A 1 207 ? -19.453 8.071 7.496 1.00 65.44 207 THR A CA 1
ATOM 1718 C C . THR A 1 207 ? -18.664 7.908 6.196 1.00 65.44 207 THR A C 1
ATOM 1720 O O . THR A 1 207 ? -18.757 8.746 5.294 1.00 65.44 207 THR A O 1
ATOM 1723 N N . LEU A 1 208 ? -17.891 6.821 6.064 1.00 70.19 208 LEU A N 1
ATOM 1724 C CA . LEU A 1 208 ? -17.278 6.489 4.782 1.00 70.19 208 LEU A CA 1
ATOM 1725 C C . LEU A 1 208 ? -18.404 6.200 3.785 1.00 70.19 208 LEU A C 1
ATOM 1727 O O . LEU A 1 208 ? -19.101 5.191 3.883 1.00 70.19 208 LEU A O 1
ATOM 1731 N N . LYS A 1 209 ? -18.617 7.108 2.834 1.00 72.69 209 LYS A N 1
ATOM 1732 C CA . LYS A 1 209 ? -19.716 6.960 1.882 1.00 72.69 209 LYS A CA 1
ATOM 1733 C C . LYS A 1 209 ? -19.413 5.781 0.941 1.00 72.69 209 LYS A C 1
ATOM 1735 O O . LYS A 1 209 ? -18.292 5.708 0.438 1.00 72.69 209 LYS A O 1
ATOM 1740 N N . PRO A 1 210 ? -20.370 4.886 0.628 1.00 69.06 210 PRO A N 1
ATOM 1741 C CA . PRO A 1 210 ? -20.122 3.722 -0.234 1.00 69.06 210 PRO A CA 1
ATOM 1742 C C . PRO A 1 210 ? -19.495 4.059 -1.596 1.00 69.06 210 PRO A C 1
ATOM 1744 O O . PRO A 1 210 ? -18.637 3.328 -2.090 1.00 69.06 210 PRO A O 1
ATOM 1747 N N . HIS A 1 211 ? -19.856 5.205 -2.184 1.00 72.38 211 HIS A N 1
ATOM 1748 C CA . HIS A 1 211 ? -19.263 5.679 -3.438 1.00 72.38 211 HIS A CA 1
ATOM 1749 C C . HIS A 1 211 ? -17.768 5.998 -3.323 1.00 72.38 211 HIS A C 1
ATOM 1751 O O . HIS A 1 211 ? -17.070 5.986 -4.332 1.00 72.38 211 HIS A O 1
ATOM 1757 N N . TYR A 1 212 ? -17.257 6.257 -2.117 1.00 75.94 212 TYR A N 1
ATOM 1758 C CA . TYR A 1 212 ? -15.839 6.502 -1.891 1.00 75.94 212 TYR A CA 1
ATOM 1759 C C . TYR A 1 212 ? -15.006 5.251 -2.192 1.00 75.94 212 TYR A C 1
ATOM 1761 O O . TYR A 1 212 ? -13.944 5.360 -2.789 1.00 75.94 212 TYR A O 1
ATOM 1769 N N . LEU A 1 213 ? -15.506 4.048 -1.883 1.00 75.00 213 LEU A N 1
ATOM 1770 C CA . LEU A 1 213 ? -14.813 2.802 -2.233 1.00 75.00 213 LEU A CA 1
ATOM 1771 C C . LEU A 1 213 ? -14.743 2.586 -3.748 1.00 75.00 213 LEU A C 1
ATOM 1773 O O . LEU A 1 213 ? -13.670 2.323 -4.285 1.00 75.00 213 LEU A O 1
ATOM 1777 N N . ALA A 1 214 ? -15.863 2.776 -4.450 1.00 78.62 214 ALA A N 1
ATOM 1778 C CA . ALA A 1 214 ? -15.887 2.735 -5.915 1.00 78.62 214 ALA A CA 1
ATOM 1779 C C . ALA A 1 214 ? -14.967 3.811 -6.527 1.00 78.62 214 ALA A C 1
ATOM 1781 O O . ALA A 1 214 ? -14.322 3.606 -7.562 1.00 78.62 214 ALA A O 1
ATOM 1782 N N . HIS A 1 215 ? -14.867 4.960 -5.858 1.00 84.19 215 HIS A N 1
ATOM 1783 C CA . HIS A 1 215 ? -13.944 6.017 -6.229 1.00 84.19 215 HIS A CA 1
ATOM 1784 C C . HIS A 1 215 ? -12.477 5.591 -6.057 1.00 84.19 215 HIS A C 1
ATOM 1786 O O . HIS A 1 215 ? -11.687 5.842 -6.965 1.00 84.19 215 HIS A O 1
ATOM 1792 N N . LEU A 1 216 ? -12.106 4.886 -4.980 1.00 83.12 216 LEU A N 1
ATOM 1793 C CA . LEU A 1 216 ? -10.742 4.364 -4.790 1.00 83.12 216 LEU A CA 1
ATOM 1794 C C . LEU A 1 216 ? -10.326 3.413 -5.920 1.00 83.12 216 LEU A C 1
ATOM 1796 O O . LEU A 1 216 ? -9.252 3.585 -6.500 1.00 83.12 216 LEU A O 1
ATOM 1800 N N . ASP A 1 217 ? -11.189 2.468 -6.298 1.00 85.62 217 ASP A N 1
ATOM 1801 C CA . ASP A 1 217 ? -10.921 1.578 -7.438 1.00 85.62 217 ASP A CA 1
ATOM 1802 C C . ASP A 1 217 ? -10.722 2.377 -8.731 1.00 85.62 217 ASP A C 1
ATOM 1804 O O . ASP A 1 217 ? -9.795 2.126 -9.509 1.00 85.62 217 ASP A O 1
ATOM 1808 N N . THR A 1 218 ? -11.546 3.407 -8.931 1.00 89.19 218 THR A N 1
ATOM 1809 C CA . THR A 1 218 ? -11.424 4.321 -10.069 1.00 89.19 218 THR A CA 1
ATOM 1810 C C . THR A 1 218 ? -10.084 5.061 -10.061 1.00 89.19 218 THR A C 1
ATOM 1812 O O . THR A 1 218 ? -9.456 5.186 -11.115 1.00 89.19 218 THR A O 1
ATOM 1815 N N . LEU A 1 219 ? -9.606 5.528 -8.903 1.00 89.75 219 LEU A N 1
ATOM 1816 C CA . LEU A 1 219 ? -8.303 6.191 -8.771 1.00 89.75 219 LEU A CA 1
ATOM 1817 C C . LEU A 1 219 ? -7.150 5.240 -9.121 1.00 89.75 219 LEU A C 1
ATOM 1819 O O . LEU A 1 219 ? -6.260 5.607 -9.895 1.00 89.75 219 LEU A O 1
ATOM 1823 N N . ILE A 1 220 ? -7.197 3.995 -8.642 1.00 91.44 220 ILE A N 1
ATOM 1824 C CA . ILE A 1 220 ? -6.193 2.970 -8.969 1.00 91.44 220 ILE A CA 1
ATOM 1825 C C . ILE A 1 220 ? -6.186 2.681 -10.476 1.00 91.44 220 ILE A C 1
ATOM 1827 O O . ILE A 1 220 ? -5.120 2.620 -11.100 1.00 91.44 220 ILE A O 1
ATOM 1831 N N . LEU A 1 221 ? -7.364 2.528 -11.087 1.00 91.81 221 LEU A N 1
ATOM 1832 C CA . LEU A 1 221 ? -7.496 2.291 -12.526 1.00 91.81 221 LEU A CA 1
ATOM 1833 C C . LEU A 1 221 ? -6.991 3.478 -13.352 1.00 91.81 221 LEU A C 1
ATOM 1835 O O . LEU A 1 221 ? -6.289 3.272 -14.347 1.00 91.81 221 LEU A O 1
ATOM 1839 N N . LYS A 1 222 ? -7.291 4.713 -12.932 1.00 91.38 222 LYS A N 1
ATOM 1840 C CA . LYS A 1 222 ? -6.762 5.935 -13.556 1.00 91.38 222 LYS A CA 1
ATOM 1841 C C . LYS A 1 222 ? -5.235 5.959 -13.511 1.00 91.38 222 LYS A C 1
ATOM 1843 O O . LYS A 1 222 ? -4.621 6.176 -14.556 1.00 91.38 222 LYS A O 1
ATOM 1848 N N . ARG A 1 223 ? -4.622 5.651 -12.361 1.00 91.44 223 ARG A N 1
ATOM 1849 C CA . ARG A 1 223 ? -3.156 5.572 -12.215 1.00 91.44 223 ARG A CA 1
ATOM 1850 C C . ARG A 1 223 ? -2.545 4.521 -13.146 1.00 91.44 223 ARG A C 1
ATOM 1852 O O . ARG A 1 223 ? -1.606 4.818 -13.882 1.00 91.44 223 ARG A O 1
ATOM 1859 N N . GLN A 1 224 ? -3.120 3.317 -13.208 1.00 92.88 224 GLN A N 1
ATOM 1860 C CA . GLN A 1 224 ? -2.667 2.285 -14.152 1.00 92.88 224 GLN A CA 1
ATOM 1861 C C . GLN A 1 224 ? -2.795 2.731 -15.614 1.00 92.88 224 GLN A C 1
ATOM 1863 O O . GLN A 1 224 ? -1.890 2.493 -16.415 1.00 92.88 224 GLN A O 1
ATOM 1868 N N . LYS A 1 225 ? -3.917 3.367 -15.978 1.00 91.75 225 LYS A N 1
ATOM 1869 C CA . LYS A 1 225 ? -4.143 3.886 -17.332 1.00 91.75 225 LYS A CA 1
ATOM 1870 C C . LYS A 1 225 ? -3.129 4.977 -17.675 1.00 91.75 225 LYS A C 1
ATOM 1872 O O . LYS A 1 225 ? -2.623 4.963 -18.795 1.00 91.75 225 LYS A O 1
ATOM 1877 N N . ARG A 1 226 ? -2.792 5.864 -16.728 1.00 90.06 226 ARG A N 1
ATOM 1878 C CA . ARG A 1 226 ? -1.756 6.894 -16.901 1.00 90.06 226 ARG A CA 1
ATOM 1879 C C . ARG A 1 226 ? -0.403 6.264 -17.218 1.00 90.06 226 ARG A C 1
ATOM 1881 O O . ARG A 1 226 ? 0.174 6.604 -18.244 1.00 90.06 226 ARG A O 1
ATOM 1888 N N . PHE A 1 227 ? 0.044 5.287 -16.428 1.00 91.25 227 PHE A N 1
ATOM 1889 C CA . PHE A 1 227 ? 1.314 4.599 -16.685 1.00 91.25 227 PHE A CA 1
ATOM 1890 C C . PHE A 1 227 ? 1.328 3.862 -18.023 1.00 91.25 227 PHE A C 1
ATOM 1892 O O . PHE A 1 227 ? 2.276 4.003 -18.787 1.00 91.25 227 PHE A O 1
ATOM 1899 N N . ARG A 1 228 ? 0.257 3.138 -18.371 1.00 91.19 228 ARG A N 1
ATOM 1900 C CA . ARG A 1 228 ? 0.165 2.488 -19.691 1.00 91.19 228 ARG A CA 1
ATOM 1901 C C . ARG A 1 228 ? 0.195 3.502 -20.832 1.00 91.19 228 ARG A C 1
ATOM 1903 O O . ARG A 1 228 ? 0.838 3.248 -21.843 1.00 91.19 228 ARG A O 1
ATOM 1910 N N . ARG A 1 229 ? -0.486 4.644 -20.679 1.00 89.81 229 ARG A N 1
ATOM 1911 C CA . ARG A 1 229 ? -0.452 5.733 -21.663 1.00 89.81 229 ARG A CA 1
ATOM 1912 C C . ARG A 1 229 ? 0.968 6.268 -21.828 1.00 89.81 229 ARG A C 1
ATOM 1914 O O . ARG A 1 229 ? 1.394 6.421 -22.962 1.00 89.81 229 ARG A O 1
ATOM 1921 N N . LEU A 1 230 ? 1.687 6.485 -20.728 1.00 89.50 230 LEU A N 1
ATOM 1922 C CA . LEU A 1 230 ? 3.068 6.965 -20.753 1.00 89.50 230 LEU A CA 1
ATOM 1923 C C . LEU A 1 230 ? 3.996 5.983 -21.485 1.00 89.50 230 LEU A C 1
ATOM 1925 O O . LEU A 1 230 ? 4.707 6.385 -22.400 1.00 89.50 230 LEU A O 1
ATOM 1929 N N . LEU A 1 231 ? 3.920 4.688 -21.160 1.00 90.00 231 LEU A N 1
ATOM 1930 C CA . LEU A 1 231 ? 4.686 3.655 -21.868 1.00 90.00 231 LEU A CA 1
ATOM 1931 C C . LEU A 1 231 ? 4.336 3.612 -23.366 1.00 90.00 231 LEU A C 1
ATOM 1933 O O . LEU A 1 231 ? 5.217 3.502 -24.211 1.00 90.00 231 LEU A O 1
ATOM 1937 N N . ASN A 1 232 ? 3.051 3.732 -23.712 1.00 88.31 232 ASN A N 1
ATOM 1938 C CA . ASN A 1 232 ? 2.600 3.727 -25.106 1.00 88.31 232 ASN A CA 1
ATOM 1939 C C . ASN A 1 232 ? 3.019 4.983 -25.885 1.00 88.31 232 ASN A C 1
ATOM 1941 O O . ASN A 1 232 ? 3.179 4.904 -27.100 1.00 88.31 232 ASN A O 1
ATOM 1945 N N . GLN A 1 233 ? 3.155 6.129 -25.212 1.00 88.12 233 GLN A N 1
ATOM 1946 C CA . GLN A 1 233 ? 3.578 7.392 -25.821 1.00 88.12 233 GLN A CA 1
ATOM 1947 C C . GLN A 1 233 ? 5.057 7.358 -26.219 1.00 88.12 233 GLN A C 1
ATOM 1949 O O . GLN A 1 233 ? 5.424 7.912 -27.254 1.00 88.12 233 GLN A O 1
ATOM 1954 N N . TYR A 1 234 ? 5.884 6.652 -25.444 1.00 85.56 234 TYR A N 1
ATOM 1955 C CA . TYR A 1 234 ? 7.316 6.493 -25.694 1.00 85.56 234 TYR A CA 1
ATOM 1956 C C . TYR A 1 234 ? 7.672 5.015 -25.899 1.00 85.56 234 TYR A C 1
ATOM 1958 O O . TYR A 1 234 ? 8.347 4.416 -25.060 1.00 85.56 234 TYR A O 1
ATOM 1966 N N . PRO A 1 235 ? 7.218 4.390 -27.001 1.00 80.81 235 PRO A N 1
ATOM 1967 C CA . PRO A 1 235 ? 7.439 2.974 -27.213 1.00 80.81 235 PRO A CA 1
ATOM 1968 C C . PRO A 1 235 ? 8.902 2.722 -27.580 1.00 80.81 235 PRO A C 1
ATOM 1970 O O . PRO A 1 235 ? 9.398 3.209 -28.598 1.00 80.81 235 PRO A O 1
ATOM 1973 N N . PHE A 1 236 ? 9.569 1.886 -26.795 1.00 82.81 236 PHE A N 1
ATOM 1974 C CA . PHE A 1 236 ? 10.853 1.290 -27.145 1.00 82.81 236 PHE A CA 1
ATOM 1975 C C . PHE A 1 236 ? 10.803 -0.216 -26.891 1.00 82.81 236 PHE A C 1
ATOM 1977 O O . PHE A 1 236 ? 10.061 -0.701 -26.034 1.00 82.81 236 PHE A O 1
ATOM 1984 N N . ARG A 1 237 ? 11.576 -0.966 -27.680 1.00 82.62 237 ARG A N 1
ATOM 1985 C CA . ARG A 1 237 ? 11.718 -2.417 -27.552 1.00 82.62 237 ARG A CA 1
ATOM 1986 C C . ARG A 1 237 ? 13.184 -2.781 -27.514 1.00 82.62 237 ARG A C 1
ATOM 1988 O O . ARG A 1 237 ? 13.912 -2.557 -28.477 1.00 82.62 237 ARG A O 1
ATOM 1995 N N . ILE A 1 238 ? 13.572 -3.411 -26.422 1.00 86.56 238 ILE A N 1
ATOM 1996 C CA . ILE A 1 238 ? 14.906 -3.940 -26.206 1.00 86.56 238 ILE A CA 1
ATOM 1997 C C . ILE A 1 238 ? 14.790 -5.451 -26.043 1.00 86.56 238 ILE A C 1
ATOM 1999 O O . ILE A 1 238 ? 13.914 -5.944 -25.337 1.00 86.56 238 ILE A O 1
ATOM 2003 N N . LYS A 1 239 ? 15.679 -6.203 -26.702 1.00 88.31 239 LYS A N 1
ATOM 2004 C CA . LYS A 1 239 ? 15.696 -7.675 -26.616 1.00 88.31 239 LYS A CA 1
ATOM 2005 C C . LYS A 1 239 ? 15.954 -8.166 -25.187 1.00 88.31 239 LYS A C 1
ATOM 2007 O O . LYS A 1 239 ? 15.394 -9.169 -24.763 1.00 88.31 239 LYS A O 1
ATOM 2012 N N . ASN A 1 240 ? 16.803 -7.459 -24.444 1.00 91.00 240 ASN A N 1
ATOM 2013 C CA . ASN A 1 240 ? 17.081 -7.750 -23.044 1.00 91.00 240 ASN A CA 1
ATOM 2014 C C . ASN A 1 240 ? 15.909 -7.293 -22.154 1.00 91.00 240 ASN A C 1
ATOM 2016 O O . ASN A 1 240 ? 15.717 -6.097 -21.936 1.00 91.00 240 ASN A O 1
ATOM 2020 N N . GLN A 1 241 ? 15.163 -8.253 -21.599 1.00 86.62 241 GLN A N 1
ATOM 2021 C CA . GLN A 1 241 ? 13.980 -7.983 -20.774 1.00 86.62 241 GLN A CA 1
ATOM 2022 C C . GLN A 1 241 ? 14.298 -7.210 -19.487 1.00 86.62 241 GLN A C 1
ATOM 2024 O O . GLN A 1 241 ? 13.491 -6.396 -19.040 1.00 86.62 241 GLN A O 1
ATOM 2029 N N . ARG A 1 242 ? 15.467 -7.444 -18.878 1.00 86.94 242 ARG A N 1
ATOM 2030 C CA . ARG A 1 242 ? 15.878 -6.731 -17.661 1.00 86.94 242 ARG A CA 1
ATOM 2031 C C . ARG A 1 242 ? 16.098 -5.251 -17.962 1.00 86.94 242 ARG A C 1
ATOM 2033 O O . ARG A 1 242 ? 15.613 -4.407 -17.214 1.00 86.94 242 ARG A O 1
ATOM 2040 N N . LEU A 1 243 ? 16.774 -4.953 -19.071 1.00 89.38 243 LEU A N 1
ATOM 2041 C CA . LEU A 1 243 ? 16.994 -3.583 -19.528 1.00 89.38 243 LEU A CA 1
ATOM 2042 C C . LEU A 1 243 ? 15.682 -2.913 -19.962 1.00 89.38 243 LEU A C 1
ATOM 2044 O O . LEU A 1 243 ? 15.438 -1.773 -19.579 1.00 89.38 243 LEU A O 1
ATOM 2048 N N . GLN A 1 244 ? 14.806 -3.632 -20.674 1.00 89.44 244 GLN A N 1
ATOM 2049 C CA . GLN A 1 244 ? 13.462 -3.148 -21.010 1.00 89.44 244 GLN A CA 1
ATOM 2050 C C . GLN A 1 244 ? 12.698 -2.724 -19.746 1.00 89.44 244 GLN A C 1
ATOM 2052 O O . GLN A 1 244 ? 12.259 -1.581 -19.652 1.00 89.44 244 GLN A O 1
ATOM 2057 N N . ASN A 1 245 ? 12.603 -3.610 -18.748 1.00 88.50 245 ASN A N 1
ATOM 2058 C CA . ASN A 1 245 ? 11.903 -3.316 -17.496 1.00 88.50 245 ASN A CA 1
ATOM 2059 C C . ASN A 1 245 ? 12.526 -2.118 -16.764 1.00 88.50 245 ASN A C 1
ATOM 2061 O O . ASN A 1 245 ? 11.795 -1.299 -16.213 1.00 88.50 245 ASN A O 1
ATOM 2065 N N . ALA A 1 246 ? 13.859 -2.009 -16.743 1.00 90.00 246 ALA A N 1
ATOM 2066 C CA . ALA A 1 246 ? 14.556 -0.905 -16.086 1.00 90.00 246 ALA A CA 1
ATOM 2067 C C . ALA A 1 246 ? 14.221 0.450 -16.729 1.00 90.00 246 ALA A C 1
ATOM 2069 O O . ALA A 1 246 ? 13.918 1.407 -16.017 1.00 90.00 246 ALA A O 1
ATOM 2070 N N . LEU A 1 247 ? 14.207 0.525 -18.062 1.00 90.69 247 LEU A N 1
ATOM 2071 C CA . LEU A 1 247 ? 13.844 1.751 -18.773 1.00 90.69 247 LEU A CA 1
ATOM 2072 C C . LEU A 1 247 ? 12.360 2.103 -18.616 1.00 90.69 247 LEU A C 1
ATOM 2074 O O . LEU A 1 247 ? 12.028 3.272 -18.430 1.00 90.69 247 LEU A O 1
ATOM 2078 N N . GLU A 1 248 ? 11.462 1.115 -18.644 1.00 91.75 248 GLU A N 1
ATOM 2079 C CA . GLU A 1 248 ? 10.034 1.345 -18.380 1.00 91.75 248 GLU A CA 1
ATOM 2080 C C . GLU A 1 248 ? 9.814 1.899 -16.963 1.00 91.75 248 GLU A C 1
ATOM 2082 O O . GLU A 1 248 ? 9.033 2.832 -16.767 1.00 91.75 248 GLU A O 1
ATOM 2087 N N . TRP A 1 249 ? 10.542 1.373 -15.973 1.00 90.81 249 TRP A N 1
ATOM 2088 C CA . TRP A 1 249 ? 10.535 1.886 -14.602 1.00 90.81 249 TRP A CA 1
ATOM 2089 C C . TRP A 1 249 ? 11.105 3.298 -14.482 1.00 90.81 249 TRP A C 1
ATOM 2091 O O . TRP A 1 249 ? 10.536 4.112 -13.748 1.00 90.81 249 TRP A O 1
ATOM 2101 N N . ALA A 1 250 ? 12.188 3.604 -15.198 1.00 90.38 250 ALA A N 1
ATOM 2102 C CA . ALA A 1 250 ? 12.762 4.946 -15.235 1.00 90.38 250 ALA A CA 1
ATOM 2103 C C . ALA A 1 250 ? 11.748 5.950 -15.803 1.00 90.38 250 ALA A C 1
ATOM 2105 O O . ALA A 1 250 ? 11.471 6.972 -15.176 1.00 90.38 250 ALA A O 1
ATOM 2106 N N . LEU A 1 251 ? 11.110 5.610 -16.928 1.00 90.50 251 LEU A N 1
ATOM 2107 C CA . LEU A 1 251 ? 10.077 6.436 -17.549 1.00 90.50 251 LEU A CA 1
ATOM 2108 C C . LEU A 1 251 ? 8.898 6.689 -16.597 1.00 90.50 251 LEU A C 1
ATOM 2110 O O . LEU A 1 251 ? 8.477 7.830 -16.426 1.00 90.50 251 LEU A O 1
ATOM 2114 N N . ILE A 1 252 ? 8.394 5.649 -15.925 1.00 90.25 252 ILE A N 1
ATOM 2115 C CA . ILE A 1 252 ? 7.284 5.791 -14.970 1.00 90.25 252 ILE A CA 1
ATOM 2116 C C . ILE A 1 252 ? 7.685 6.594 -13.723 1.00 90.25 252 ILE A C 1
ATOM 2118 O O . ILE A 1 252 ? 6.869 7.335 -13.172 1.00 90.25 252 ILE A O 1
ATOM 2122 N N . SER A 1 253 ? 8.929 6.482 -13.266 1.00 86.06 253 SER A N 1
ATOM 2123 C CA . SER A 1 253 ? 9.416 7.271 -12.129 1.00 86.06 253 SER A CA 1
ATOM 2124 C C . SER A 1 253 ? 9.449 8.767 -12.458 1.00 86.06 253 SER A C 1
ATOM 2126 O O . SER A 1 253 ? 9.038 9.584 -11.631 1.00 86.06 253 SER A O 1
ATOM 2128 N N . MET A 1 254 ? 9.813 9.116 -13.697 1.00 83.88 254 MET A N 1
ATOM 2129 C CA . MET A 1 254 ? 9.825 10.496 -14.201 1.00 83.88 254 MET A CA 1
ATOM 2130 C C . MET A 1 254 ? 8.429 11.086 -14.457 1.00 83.88 254 MET A C 1
ATOM 2132 O O . MET A 1 254 ? 8.310 12.291 -14.644 1.00 83.88 254 MET A O 1
ATOM 2136 N N . ASP A 1 255 ? 7.356 10.292 -14.388 1.00 78.69 255 ASP A N 1
ATOM 2137 C CA . ASP A 1 255 ? 5.960 10.741 -14.559 1.00 78.69 255 ASP A CA 1
ATOM 2138 C C . ASP A 1 255 ? 5.583 11.928 -13.651 1.00 78.69 255 ASP A C 1
ATOM 2140 O O . ASP A 1 255 ? 4.699 12.696 -13.997 1.00 78.69 255 ASP A O 1
ATOM 2144 N N . ALA A 1 256 ? 6.245 12.105 -12.496 1.00 61.19 256 ALA A N 1
ATOM 2145 C CA . ALA A 1 256 ? 6.005 13.267 -11.627 1.00 61.19 256 ALA A CA 1
ATOM 2146 C C . ALA A 1 256 ? 6.599 14.585 -12.164 1.00 61.19 256 ALA A C 1
ATOM 2148 O O . ALA A 1 256 ? 6.108 15.650 -11.812 1.00 61.19 256 ALA A O 1
ATOM 2149 N N . LEU A 1 257 ? 7.647 14.518 -12.991 1.00 54.03 257 LEU A N 1
ATOM 2150 C CA . LEU A 1 257 ? 8.348 15.686 -13.536 1.00 54.03 257 LEU A CA 1
ATOM 2151 C C . LEU A 1 257 ? 7.698 16.204 -14.827 1.00 54.03 257 LEU A C 1
ATOM 2153 O O . LEU A 1 257 ? 7.852 17.369 -15.167 1.00 54.03 257 LEU A O 1
ATOM 2157 N N . VAL A 1 258 ? 6.963 15.346 -15.540 1.00 47.94 258 VAL A N 1
ATOM 2158 C CA . VAL A 1 258 ? 6.455 15.632 -16.894 1.00 47.94 258 VAL A CA 1
ATOM 2159 C C . VAL A 1 258 ? 5.048 16.249 -16.887 1.00 47.94 258 VAL A C 1
ATOM 2161 O O . VAL A 1 258 ? 4.627 16.830 -17.880 1.00 47.94 258 VAL A O 1
ATOM 2164 N N . THR A 1 259 ? 4.283 16.151 -15.795 1.00 43.72 259 THR A N 1
ATOM 2165 C CA . THR A 1 259 ? 2.854 16.530 -15.799 1.00 43.72 259 THR A CA 1
ATOM 2166 C C . THR A 1 259 ? 2.552 18.008 -15.519 1.00 43.72 259 THR A C 1
ATOM 2168 O O . THR A 1 259 ? 1.380 18.375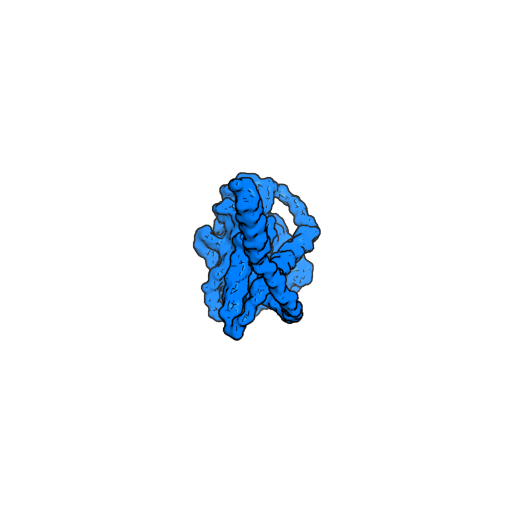 -15.568 1.00 43.72 259 THR A O 1
ATOM 2171 N N . HIS A 1 260 ? 3.559 18.848 -15.250 1.00 41.56 260 HIS A N 1
ATOM 2172 C CA . HIS A 1 260 ? 3.381 20.276 -14.924 1.00 41.56 260 HIS A CA 1
ATOM 2173 C C . HIS A 1 260 ? 4.393 21.224 -15.602 1.00 41.56 260 HIS A C 1
ATOM 2175 O O . HIS A 1 260 ? 4.638 22.307 -15.077 1.00 41.56 260 HIS A O 1
ATOM 2181 N N . GLN A 1 261 ? 4.980 20.830 -16.736 1.00 33.34 261 GLN A N 1
ATOM 2182 C CA . GLN A 1 261 ? 5.812 21.718 -17.562 1.00 33.34 261 GLN A CA 1
ATOM 2183 C C . GLN A 1 261 ? 5.034 22.249 -18.762 1.00 33.34 261 GLN A C 1
ATOM 2185 O O . GLN A 1 261 ? 4.251 21.458 -19.340 1.00 33.34 261 GLN A O 1
#

Secondary structure (DSSP, 8-state):
-HHHHHHHHHHHHHHHHHT------PPP---------PPPP-EEE-S----EEEEE-SSSEEEEEESSS---STTSEEEETTEEEESEEEEEETTEE--GGGEEEEEEETTEEEEEETTS-EEEEEEPTTSSEEEEEEE-SSSS--EEEEEES-SS---PPSSSS--EEEEEPTTSTT-EEEEEEE--TTSEEEEEEEEES--S-----HHHHHHHHHHHHHHHHHHHHHHHHS----S-HHHHHHHHHHHHHTHHHHTT-

Foldseek 3Di:
DVVVVVVVVVVVVVVVVVVPPPPPPPPPPPPPPVPPQDDFFKDKDQPLDKDWDKDDLLPFKMAIAIQQDAFDDPPHGIDGNNAHQFRGKWKAKPNHTQHSSQFRMWMDGRFWIWTQGPQRKIWIWGCFHPFQKIKIKIQAPDQPIWMWMDTHPDPDDDDDTCIPVNQKDWADGPPDPQKIWIWGWDDDPNRMIMIMTHIDNHPDPDPPDPVVVVVRVVRSVVLVVLLSVQCVVDPDDDPDPVVVSVVSVVSSVCSSVPPPD

pLDDT: mean 82.47, std 16.35, range [33.34, 98.25]